Protein AF-A0A1X0NNH4-F1 (afdb_monomer)

Organism: NCBI:txid67003

pLDDT: mean 72.93, std 22.01, range [31.02, 97.69]

Sequence (245 aa):
MFTLTVLLRKSTVRRCNSLQLLLWKQQQVRKCCCSHGVTSMPIEKLTPNTIALYHSYKSNAAAVNNNNNVPVVIDTMTFHQLLNDALSSDAEGVNKAVRELGILLQERREELASLLDTKKRIDTAIEKKYIPLLRYLTLIILIVQFSILFRWVFMVFDWNLVEPMTYFLGYTVVWASIVFHCYYEKEFTWETLFSVCAQRRRERLYRKAGVDAVRVEEKQQQVQMIEKVLSKYTNSSLEPLSEEM

Structure (mmCIF, N/CA/C/O backbone):
data_AF-A0A1X0NNH4-F1
#
_entry.id   AF-A0A1X0NNH4-F1
#
loop_
_atom_site.group_PDB
_atom_site.id
_atom_site.type_symbol
_atom_site.label_atom_id
_atom_site.label_alt_id
_atom_site.label_comp_id
_atom_site.label_asym_id
_atom_site.label_entity_id
_atom_site.label_seq_id
_atom_site.pdbx_PDB_ins_code
_atom_site.Cartn_x
_atom_site.Cartn_y
_atom_site.Cartn_z
_atom_site.occupancy
_atom_site.B_iso_or_equiv
_atom_site.auth_seq_id
_atom_site.auth_comp_id
_atom_site.auth_asym_id
_atom_site.auth_atom_id
_atom_site.pdbx_PDB_model_num
ATOM 1 N N . MET A 1 1 ? -39.834 -14.123 -21.084 1.00 36.22 1 MET A N 1
ATOM 2 C CA . MET A 1 1 ? -39.983 -15.527 -21.518 1.00 36.22 1 MET A CA 1
ATOM 3 C C . MET A 1 1 ? -39.108 -16.390 -20.622 1.00 36.22 1 MET A C 1
ATOM 5 O O . MET A 1 1 ? -37.904 -16.205 -20.677 1.00 36.22 1 MET A O 1
ATOM 9 N N . PHE A 1 2 ? -39.763 -17.231 -19.804 1.00 36.03 2 PHE A N 1
ATOM 10 C CA . PHE A 1 2 ? -39.326 -18.517 -19.219 1.00 36.03 2 PHE A CA 1
ATOM 11 C C . PHE A 1 2 ? -38.001 -18.590 -18.430 1.00 36.03 2 PHE A C 1
ATOM 13 O O . PHE A 1 2 ? -36.957 -18.228 -18.941 1.00 36.03 2 PHE A O 1
ATOM 20 N N . THR A 1 3 ? -37.885 -19.162 -17.228 1.00 34.19 3 THR A N 1
ATOM 21 C CA . THR A 1 3 ? -38.791 -19.614 -16.148 1.00 34.19 3 THR A CA 1
ATOM 22 C C . THR A 1 3 ? -37.877 -20.097 -15.012 1.00 34.19 3 THR A C 1
ATOM 24 O O . THR A 1 3 ? -36.769 -20.567 -15.266 1.00 34.19 3 THR A O 1
ATOM 27 N N . LEU A 1 4 ? -38.372 -20.021 -13.773 1.00 38.66 4 LEU A N 1
ATOM 28 C CA . LEU A 1 4 ? -37.900 -20.763 -12.595 1.00 38.66 4 LEU A CA 1
ATOM 29 C C . LEU A 1 4 ? -37.629 -22.254 -12.879 1.00 38.66 4 LEU A C 1
ATOM 31 O O . LEU A 1 4 ? -38.286 -22.805 -13.755 1.00 38.66 4 LEU A O 1
ATOM 35 N N . THR A 1 5 ? -36.763 -22.899 -12.072 1.00 37.53 5 THR A N 1
ATOM 36 C CA . THR A 1 5 ? -36.962 -24.144 -11.256 1.00 37.53 5 THR A CA 1
ATOM 37 C C . THR A 1 5 ? -35.572 -24.532 -10.677 1.00 37.53 5 THR A C 1
ATOM 39 O O . THR A 1 5 ? -34.654 -24.787 -11.443 1.00 37.53 5 THR A O 1
ATOM 42 N N . VAL A 1 6 ? -35.215 -24.316 -9.400 1.00 41.38 6 VAL A N 1
ATOM 43 C CA . VAL A 1 6 ? -35.520 -25.072 -8.155 1.00 41.38 6 VAL A CA 1
ATOM 44 C C . VAL A 1 6 ? -35.158 -26.571 -8.193 1.00 41.38 6 VAL A C 1
ATOM 46 O O . VAL A 1 6 ? -35.820 -27.339 -8.865 1.00 41.38 6 VAL A O 1
ATOM 49 N N . LEU A 1 7 ? -34.182 -27.005 -7.380 1.00 36.75 7 LEU A N 1
ATOM 50 C CA . LEU A 1 7 ? -34.136 -28.306 -6.666 1.00 36.75 7 LEU A CA 1
ATOM 51 C C . LEU A 1 7 ? -32.848 -28.334 -5.808 1.00 36.75 7 LEU A C 1
ATOM 53 O O . LEU A 1 7 ? -31.744 -28.403 -6.328 1.00 36.75 7 LEU A O 1
ATOM 57 N N . LEU A 1 8 ? -32.918 -28.006 -4.513 1.00 33.44 8 LEU A N 1
ATOM 58 C CA . LEU A 1 8 ? -33.182 -28.912 -3.379 1.00 33.44 8 LEU A CA 1
ATOM 59 C C . LEU A 1 8 ? -32.106 -29.989 -3.152 1.00 33.44 8 LEU A C 1
ATOM 61 O O . LEU A 1 8 ? 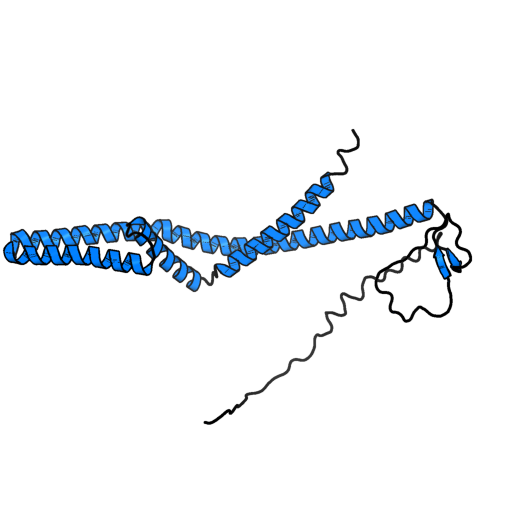-32.092 -31.020 -3.818 1.00 33.44 8 LEU A O 1
ATOM 65 N N . ARG A 1 9 ? -31.355 -29.849 -2.048 1.00 31.03 9 ARG A N 1
ATOM 66 C CA . ARG A 1 9 ? -30.977 -31.006 -1.220 1.00 31.03 9 ARG A CA 1
ATOM 67 C C . ARG A 1 9 ? -30.941 -30.655 0.277 1.00 31.03 9 ARG A C 1
ATOM 69 O O . ARG A 1 9 ? -30.039 -29.980 0.753 1.00 31.03 9 ARG A O 1
ATOM 76 N N . LYS A 1 10 ? -32.009 -31.117 0.946 1.00 33.38 10 LYS A N 1
ATOM 77 C CA . LYS A 1 10 ? -32.224 -31.525 2.358 1.00 33.38 10 LYS A CA 1
ATOM 78 C C . LYS A 1 10 ? -31.013 -31.403 3.302 1.00 33.38 10 LYS A C 1
ATOM 80 O O . LYS A 1 10 ? -29.962 -31.950 3.005 1.00 33.38 10 LYS A O 1
ATOM 85 N N . SER A 1 11 ? -31.072 -30.671 4.419 1.00 31.97 11 SER A N 1
ATOM 86 C CA . SER A 1 11 ? -31.881 -30.831 5.652 1.00 31.97 11 SER A CA 1
ATOM 87 C C . SER A 1 11 ? -31.461 -31.988 6.577 1.00 31.97 11 SER A C 1
ATOM 89 O O . SER A 1 11 ? -31.850 -33.131 6.360 1.00 31.97 11 SER A O 1
ATOM 91 N N . THR A 1 12 ? -30.805 -31.626 7.682 1.00 32.12 12 THR A N 1
ATOM 92 C CA . THR A 1 12 ? -30.858 -32.273 9.011 1.00 32.12 12 THR A CA 1
ATOM 93 C C . THR A 1 12 ? -30.525 -31.166 10.014 1.00 32.12 12 THR A C 1
ATOM 95 O O . THR A 1 12 ? -29.390 -30.715 10.087 1.00 32.12 12 THR A O 1
ATOM 98 N N . VAL A 1 13 ? -31.523 -30.475 10.567 1.00 37.03 13 VAL A N 1
ATOM 99 C CA . VAL A 1 13 ? -32.155 -30.798 11.859 1.00 37.03 13 VAL A CA 1
ATOM 100 C C . VAL A 1 13 ? -31.113 -31.063 12.948 1.00 37.03 13 VAL A C 1
ATOM 102 O O . VAL A 1 13 ? -30.681 -32.192 13.158 1.00 37.03 13 VAL A O 1
ATOM 105 N N . ARG A 1 14 ? -30.799 -30.017 13.716 1.00 33.94 14 ARG A N 1
ATOM 106 C CA . ARG A 1 14 ? -30.556 -30.161 15.150 1.00 33.94 14 ARG A CA 1
ATOM 107 C C . ARG A 1 14 ? -31.406 -29.131 15.887 1.00 33.94 14 ARG A C 1
ATOM 109 O O . ARG A 1 14 ? -31.187 -27.928 15.809 1.00 33.94 14 ARG A O 1
ATOM 116 N N . ARG A 1 15 ? -32.459 -29.672 16.500 1.00 32.97 15 ARG A N 1
ATOM 117 C CA . ARG A 1 15 ? -33.363 -29.039 17.457 1.00 32.97 15 ARG A CA 1
ATOM 118 C C . ARG A 1 15 ? -32.597 -28.522 18.669 1.00 32.97 15 ARG A C 1
ATOM 120 O O . ARG A 1 15 ? -31.634 -29.147 19.094 1.00 32.97 15 ARG A O 1
ATOM 127 N N . CYS A 1 16 ? -33.196 -27.493 19.261 1.00 34.28 16 CYS A N 1
ATOM 128 C CA . CYS A 1 16 ? -33.148 -27.141 20.674 1.00 34.28 16 CYS A CA 1
ATOM 129 C C . CYS A 1 16 ? -31.771 -26.871 21.277 1.00 34.28 16 CYS A C 1
ATOM 131 O O . CYS A 1 16 ? -31.069 -27.780 21.689 1.00 34.28 16 CYS A O 1
ATOM 133 N N . ASN A 1 17 ? -31.511 -25.589 21.518 1.00 35.19 17 ASN A N 1
ATOM 134 C CA . ASN A 1 17 ? -31.325 -25.136 22.895 1.00 35.19 17 ASN A CA 1
ATOM 135 C C . ASN A 1 17 ? -31.856 -23.708 23.054 1.00 35.19 17 ASN A C 1
ATOM 137 O O . ASN A 1 17 ? -31.152 -22.770 23.405 1.00 35.19 17 ASN A O 1
ATOM 141 N N . SER A 1 18 ? -33.172 -23.575 22.864 1.00 37.44 18 SER A N 1
ATOM 142 C CA . SER A 1 18 ? -33.968 -22.441 23.356 1.00 37.44 18 SER A CA 1
ATOM 143 C C . SER A 1 18 ? -34.228 -22.561 24.873 1.00 37.44 18 SER A C 1
ATOM 145 O O . SER A 1 18 ? -35.314 -22.248 25.352 1.00 37.44 18 SER A O 1
ATOM 147 N N . LEU A 1 19 ? -33.236 -23.066 25.618 1.00 37.09 19 LEU A N 1
ATOM 148 C CA . LEU A 1 19 ? -33.272 -23.316 27.064 1.00 37.09 19 LEU A CA 1
ATOM 149 C C . LEU A 1 19 ? -32.157 -22.587 27.831 1.00 37.09 19 LEU A C 1
ATOM 151 O O . LEU A 1 19 ? -32.177 -22.590 29.055 1.00 37.09 19 LEU A O 1
ATOM 155 N N . GLN A 1 20 ? -31.233 -21.889 27.157 1.00 39.59 20 GLN A N 1
ATOM 156 C CA . GLN A 1 20 ? -30.224 -21.067 27.847 1.00 39.59 20 GLN A CA 1
ATOM 157 C C . GLN A 1 20 ? -30.598 -19.587 28.008 1.00 39.59 20 GLN A C 1
ATOM 159 O O . GLN A 1 20 ? -30.041 -18.916 28.869 1.00 39.59 20 GLN A O 1
ATOM 164 N N . LEU A 1 21 ? -31.607 -19.087 27.290 1.00 36.28 21 LEU A N 1
ATOM 165 C CA . LEU A 1 21 ? -32.121 -17.719 27.477 1.00 36.28 21 LEU A CA 1
ATOM 166 C C . LEU A 1 21 ? -33.190 -17.600 28.579 1.00 36.28 21 LEU A C 1
ATOM 168 O O . LEU A 1 21 ? -33.601 -16.494 28.921 1.00 36.28 21 LEU A O 1
ATOM 172 N N . LEU A 1 22 ? -33.607 -18.722 29.175 1.00 35.44 22 LEU A N 1
ATOM 173 C CA . LEU A 1 22 ? -34.536 -18.749 30.312 1.00 35.44 22 LEU A CA 1
ATOM 174 C C . LEU A 1 22 ? -33.840 -18.917 31.672 1.00 35.44 22 LEU A C 1
ATOM 176 O O . LEU A 1 22 ? -34.469 -18.667 32.695 1.00 35.44 22 LEU A O 1
ATOM 180 N N . LEU A 1 23 ? -32.543 -19.249 31.701 1.00 31.88 23 LEU A N 1
ATOM 181 C CA . LEU A 1 23 ? -31.786 -19.387 32.953 1.00 31.88 23 LEU A CA 1
ATOM 182 C C . LEU A 1 23 ? -31.171 -18.076 33.458 1.00 31.88 23 LEU A C 1
ATOM 184 O O . LEU A 1 23 ? -30.937 -17.947 34.653 1.00 31.88 23 LEU A O 1
ATOM 188 N N . TRP A 1 24 ? -30.999 -17.064 32.604 1.00 31.02 24 TRP A N 1
ATOM 189 C CA . TRP A 1 24 ? -30.564 -15.735 33.061 1.00 31.02 24 TRP A CA 1
ATOM 190 C C . TRP A 1 24 ? -31.704 -14.842 33.563 1.00 31.02 24 TRP A C 1
ATOM 192 O O . TRP A 1 24 ? -31.457 -13.805 34.168 1.00 31.02 24 TRP A O 1
ATOM 202 N N . LYS A 1 25 ? -32.965 -15.252 33.366 1.00 32.66 25 LYS A N 1
ATOM 203 C CA . LYS A 1 25 ? -34.144 -14.481 33.794 1.00 32.66 25 LYS A CA 1
ATOM 204 C C . LYS A 1 25 ? -34.791 -14.991 35.088 1.00 32.66 25 LYS A C 1
ATOM 206 O O . LYS A 1 25 ? -35.887 -14.561 35.431 1.00 32.66 25 LYS A O 1
ATOM 211 N N . GLN A 1 26 ? -34.122 -15.905 35.794 1.00 33.47 26 GLN A N 1
ATOM 212 C CA . GLN A 1 26 ? -34.627 -16.588 36.995 1.00 33.47 26 GLN A CA 1
ATOM 213 C C . GLN A 1 26 ? -33.813 -16.289 38.267 1.00 33.47 26 GLN A C 1
ATOM 215 O O . GLN A 1 26 ? -34.082 -16.873 39.309 1.00 33.47 26 GLN A O 1
ATOM 220 N N . GLN A 1 27 ? -32.862 -15.347 38.228 1.00 32.81 27 GLN A N 1
ATOM 221 C CA . GLN A 1 27 ? -31.981 -15.065 39.371 1.00 32.81 27 GLN A CA 1
ATOM 222 C C . GLN A 1 27 ? -31.986 -13.596 39.831 1.00 32.81 27 GLN A C 1
ATOM 224 O O . GLN A 1 27 ? -30.971 -13.097 40.301 1.00 32.81 27 GLN A O 1
ATOM 229 N N . GLN A 1 28 ? -33.116 -12.892 39.727 1.00 33.12 28 GLN A N 1
ATOM 230 C CA . GLN A 1 28 ? -33.313 -11.604 40.414 1.00 33.12 28 GLN A CA 1
ATOM 231 C C . GLN A 1 28 ? -34.754 -11.427 40.909 1.00 33.12 28 GLN A C 1
ATOM 233 O O . GLN A 1 28 ? -35.416 -10.424 40.680 1.00 33.12 28 GLN A O 1
ATOM 238 N N . VAL A 1 29 ? -35.246 -12.424 41.640 1.00 34.31 29 VAL A N 1
ATOM 239 C CA . VAL A 1 29 ? -36.336 -12.205 42.598 1.00 34.31 29 VAL A CA 1
ATOM 240 C C . VAL A 1 29 ? -35.844 -12.688 43.956 1.00 34.31 29 VAL A C 1
ATOM 242 O O . VAL A 1 29 ? -36.342 -13.656 44.524 1.00 34.31 29 VAL A O 1
ATOM 245 N N . ARG A 1 30 ? -34.813 -12.021 44.488 1.00 32.09 30 ARG A N 1
ATOM 246 C CA . ARG A 1 30 ? -34.662 -11.990 45.942 1.00 32.09 30 ARG A CA 1
ATOM 247 C C . ARG A 1 30 ? -35.763 -11.067 46.445 1.00 32.09 30 ARG A C 1
ATOM 249 O O . ARG A 1 30 ? -35.672 -9.853 46.325 1.00 32.09 30 ARG A O 1
ATOM 256 N N . LYS A 1 31 ? -36.837 -11.670 46.954 1.00 35.38 31 LYS A N 1
ATOM 257 C CA . LYS A 1 31 ? -37.766 -10.991 47.854 1.00 35.38 31 LYS A CA 1
ATOM 258 C C . LYS A 1 31 ? -36.954 -10.545 49.072 1.00 35.38 31 LYS A C 1
ATOM 260 O O . LYS A 1 31 ? -36.698 -11.360 49.955 1.00 35.38 31 LYS A O 1
ATOM 265 N N . CYS A 1 32 ? -36.557 -9.277 49.125 1.00 33.66 32 CYS A N 1
ATOM 266 C CA . CYS A 1 32 ? -36.264 -8.632 50.399 1.00 33.66 32 CYS A CA 1
ATOM 267 C C . CYS A 1 32 ? -37.599 -8.467 51.132 1.00 33.66 32 CYS A C 1
ATOM 269 O O . CYS A 1 32 ? -38.280 -7.454 51.020 1.00 33.66 32 CYS A O 1
ATOM 271 N N . CYS A 1 33 ? -38.014 -9.510 51.851 1.00 33.28 33 CYS A N 1
ATOM 272 C CA . CYS A 1 33 ? -39.006 -9.373 52.907 1.00 33.28 33 CYS A CA 1
ATOM 273 C C . CYS A 1 33 ? -38.321 -8.731 54.118 1.00 33.28 33 CYS A C 1
ATOM 275 O O . CYS A 1 33 ? -38.024 -9.410 55.094 1.00 33.28 33 CYS A O 1
ATOM 277 N N . CYS A 1 34 ? -38.092 -7.422 54.056 1.00 34.25 34 CYS A N 1
ATOM 278 C CA . CYS A 1 34 ? -37.859 -6.607 55.243 1.00 34.25 34 CYS A CA 1
ATOM 279 C C . CYS A 1 34 ? -39.117 -5.762 55.461 1.00 34.25 34 CYS A C 1
ATOM 281 O O . CYS A 1 34 ? -39.244 -4.634 55.002 1.00 34.25 34 CYS A O 1
ATOM 283 N N . SER A 1 35 ? -40.103 -6.381 56.112 1.00 45.00 35 SER A N 1
ATOM 284 C CA . SER A 1 35 ? -41.384 -5.779 56.496 1.00 45.00 35 SER A CA 1
ATOM 285 C C . SER A 1 35 ? -41.211 -4.916 57.750 1.00 45.00 35 SER A C 1
ATOM 287 O O . SER A 1 35 ? -41.701 -5.284 58.814 1.00 45.00 35 SER A O 1
ATOM 289 N N . HIS A 1 36 ? -40.476 -3.810 57.672 1.00 44.69 36 HIS A N 1
ATOM 290 C CA . HIS A 1 36 ? -40.439 -2.815 58.750 1.00 44.69 36 HIS A CA 1
ATOM 291 C C . HIS A 1 36 ? -40.661 -1.423 58.136 1.00 44.69 36 HIS A C 1
ATOM 293 O O . HIS A 1 36 ? -39.773 -0.882 57.489 1.00 44.69 36 HIS A O 1
ATOM 299 N N . GLY A 1 37 ? -41.876 -0.874 58.288 1.00 51.53 37 GLY A N 1
ATOM 300 C CA . GLY A 1 37 ? -42.195 0.535 57.985 1.00 51.53 37 GLY A CA 1
ATOM 301 C C . GLY A 1 37 ? -43.064 0.833 56.755 1.00 51.53 37 GLY A C 1
ATOM 302 O O . GLY A 1 37 ? -43.599 1.935 56.649 1.00 51.53 37 GLY A O 1
ATOM 303 N N . VAL A 1 38 ? -43.255 -0.124 55.841 1.00 55.88 38 VAL A N 1
ATOM 304 C CA . VAL A 1 38 ? -44.109 0.058 54.651 1.00 55.88 38 VAL A CA 1
ATOM 305 C C . VAL A 1 38 ? -45.537 -0.361 54.985 1.00 55.88 38 VAL A C 1
ATOM 307 O O . VAL A 1 38 ? -45.795 -1.536 55.245 1.00 55.88 38 VAL A O 1
ATOM 310 N N . THR A 1 39 ? -46.473 0.590 54.969 1.00 57.34 39 THR A N 1
ATOM 311 C CA . THR A 1 39 ? -47.875 0.334 55.334 1.00 57.34 39 THR A CA 1
ATOM 312 C C . THR A 1 39 ? -48.762 0.554 54.114 1.00 57.34 39 THR A C 1
ATOM 314 O O . THR A 1 39 ? -48.664 1.578 53.443 1.00 57.34 39 THR A O 1
ATOM 317 N N . SER A 1 40 ? -49.622 -0.411 53.786 1.00 55.78 40 SER A N 1
ATOM 318 C CA . SER A 1 40 ? -50.574 -0.263 52.684 1.00 55.78 40 SER A CA 1
ATOM 319 C C . SER A 1 40 ? -51.762 0.581 53.151 1.00 55.78 40 SER A C 1
ATOM 321 O O . SER A 1 40 ? -52.510 0.132 54.024 1.00 55.78 40 SER A O 1
ATOM 323 N N . MET A 1 41 ? -51.943 1.780 52.594 1.00 55.28 41 MET A N 1
ATOM 324 C CA . MET A 1 41 ? -53.068 2.661 52.930 1.00 55.28 41 MET A CA 1
ATOM 325 C C . MET A 1 41 ? -54.017 2.847 51.741 1.00 55.28 41 MET A C 1
ATOM 327 O O . MET A 1 41 ? -53.545 2.946 50.606 1.00 55.28 41 MET A O 1
ATOM 331 N N . PRO A 1 42 ? -55.344 2.898 51.978 1.00 58.72 42 PRO A N 1
ATOM 332 C CA . PRO A 1 42 ? -56.316 3.187 50.931 1.00 58.72 42 PRO A CA 1
ATOM 333 C C . PRO A 1 42 ? -56.121 4.609 50.389 1.00 58.72 42 PRO A C 1
ATOM 335 O O . PRO A 1 42 ? -55.887 5.537 51.165 1.00 58.72 42 PRO A O 1
ATOM 338 N N . ILE A 1 43 ? -56.257 4.781 49.067 1.00 58.28 43 ILE A N 1
ATOM 339 C CA . ILE A 1 43 ? -56.028 6.050 48.336 1.00 58.28 43 ILE A CA 1
ATOM 340 C C . ILE A 1 43 ? -56.793 7.247 48.942 1.00 58.28 43 ILE A C 1
ATOM 342 O O . ILE A 1 43 ? -56.339 8.385 48.880 1.00 58.28 43 ILE A O 1
ATOM 346 N N . GLU A 1 44 ? -57.928 6.991 49.589 1.00 58.88 44 GLU A N 1
ATOM 347 C CA . GLU A 1 44 ? -58.800 8.003 50.198 1.00 58.88 44 GLU A CA 1
ATOM 348 C C . GLU A 1 44 ? -58.244 8.623 51.498 1.00 58.88 44 GLU A C 1
ATOM 350 O O . GLU A 1 44 ? -58.755 9.644 51.951 1.00 58.88 44 GLU A O 1
ATOM 355 N N . LYS A 1 45 ? -57.205 8.034 52.113 1.00 58.94 45 LYS A N 1
ATOM 356 C CA . LYS A 1 45 ? -56.619 8.481 53.397 1.00 58.94 45 LYS A CA 1
ATOM 357 C C . LYS A 1 45 ? -55.180 9.000 53.286 1.00 58.94 45 LYS A C 1
ATOM 359 O O . LYS A 1 45 ? -54.455 9.002 54.280 1.00 58.94 45 LYS A O 1
ATOM 364 N N . LEU A 1 46 ? -54.750 9.442 52.104 1.00 58.91 46 LEU A N 1
ATOM 365 C CA . LEU A 1 46 ? -53.419 10.031 51.941 1.00 58.91 46 LEU A CA 1
ATOM 366 C C . LEU A 1 46 ? -53.315 11.354 52.710 1.00 58.91 46 LEU A C 1
ATOM 368 O O . LEU A 1 46 ? -54.043 12.309 52.444 1.00 58.91 46 LEU A O 1
ATOM 372 N N . THR A 1 47 ? -52.384 11.414 53.657 1.00 62.69 47 THR A N 1
ATOM 373 C CA . THR A 1 47 ? -52.009 12.656 54.336 1.00 62.69 47 THR A CA 1
ATOM 374 C C . THR A 1 47 ? -50.878 13.341 53.559 1.00 62.69 47 THR A C 1
ATOM 376 O O . THR A 1 47 ? -50.057 12.656 52.944 1.00 62.69 47 THR A O 1
ATOM 379 N N . PRO A 1 48 ? -50.774 14.683 53.582 1.00 59.41 48 PRO A N 1
ATOM 380 C CA . PRO A 1 48 ? -49.765 15.416 52.805 1.00 59.41 48 PRO A CA 1
ATOM 381 C C . PRO A 1 48 ? -48.311 15.087 53.188 1.00 59.41 48 PRO A C 1
ATOM 383 O O . PRO A 1 48 ? -47.400 15.388 52.425 1.00 59.41 48 PRO A O 1
ATOM 386 N N . ASN A 1 49 ? -48.087 14.431 54.330 1.00 58.88 49 ASN A N 1
ATOM 387 C CA . ASN A 1 49 ? -46.758 14.075 54.835 1.00 58.88 49 ASN A CA 1
ATOM 388 C C . ASN A 1 49 ? -46.321 12.654 54.437 1.00 58.88 49 ASN A C 1
ATOM 390 O O . ASN A 1 49 ? -45.377 12.121 55.013 1.00 58.88 49 ASN A O 1
ATOM 394 N N . THR A 1 50 ? -47.022 12.016 53.498 1.00 60.41 50 THR A N 1
ATOM 395 C CA . THR A 1 50 ? -46.756 10.633 53.093 1.00 60.41 50 THR A CA 1
ATOM 396 C C . THR A 1 50 ? -46.335 10.532 51.630 1.00 60.41 50 THR A C 1
ATOM 398 O O . THR A 1 50 ? -46.926 11.167 50.759 1.00 60.41 50 THR A O 1
ATOM 401 N N . ILE A 1 51 ? -45.307 9.722 51.349 1.00 64.62 51 ILE A N 1
ATOM 402 C CA . ILE A 1 51 ? -44.786 9.510 49.991 1.00 64.62 51 ILE A CA 1
ATOM 403 C C . ILE A 1 51 ? -45.235 8.130 49.504 1.00 64.62 51 ILE A C 1
ATOM 405 O O . ILE A 1 51 ? -44.908 7.100 50.100 1.00 64.62 51 ILE A O 1
ATOM 409 N N . ALA A 1 52 ? -45.997 8.111 48.412 1.00 64.50 52 ALA A N 1
ATOM 410 C CA . ALA A 1 52 ? -46.412 6.883 47.747 1.00 64.50 52 ALA A CA 1
ATOM 411 C C . ALA A 1 52 ? -45.253 6.302 46.925 1.00 64.50 52 ALA A C 1
ATOM 413 O O . ALA A 1 52 ? -44.687 6.981 46.066 1.00 64.50 52 ALA A O 1
ATOM 414 N N . LEU A 1 53 ? -44.918 5.031 47.159 1.00 62.03 53 LEU A N 1
ATOM 415 C CA . LEU A 1 53 ? -43.893 4.340 46.381 1.00 62.03 53 LEU A CA 1
ATOM 416 C C . LEU A 1 53 ? -44.505 3.772 45.097 1.00 62.03 53 LEU A C 1
ATOM 418 O O . LEU A 1 53 ? -45.099 2.694 45.093 1.00 62.03 53 LEU A O 1
ATOM 422 N N . TYR A 1 54 ? -44.327 4.479 43.982 1.00 55.59 54 TYR A N 1
ATOM 423 C CA . TYR A 1 54 ? -44.643 3.952 42.656 1.00 55.59 54 TYR A CA 1
ATOM 424 C C . TYR A 1 54 ? -43.405 3.286 42.057 1.00 55.59 54 TYR A C 1
ATOM 426 O O . TYR A 1 54 ? -42.560 3.940 41.449 1.00 55.59 54 TYR A O 1
ATOM 434 N N . HIS A 1 55 ? -43.297 1.962 42.185 1.00 47.94 55 HIS A N 1
ATOM 435 C CA . HIS A 1 55 ? -42.305 1.218 41.412 1.00 47.94 55 HIS A CA 1
ATOM 436 C C . HIS A 1 55 ? -42.786 1.100 39.958 1.00 47.94 55 HIS A C 1
ATOM 438 O O . HIS A 1 55 ? -43.491 0.164 39.579 1.00 47.94 55 HIS A O 1
ATOM 444 N N . SER A 1 56 ? -42.370 2.039 39.108 1.00 43.38 56 SER A N 1
ATOM 445 C CA . SER A 1 56 ? -42.552 1.937 37.657 1.00 43.38 56 SER A CA 1
ATOM 446 C C . SER A 1 56 ? -41.484 1.020 37.055 1.00 43.38 56 SER A C 1
ATOM 448 O O . SER A 1 56 ? -40.512 1.472 36.457 1.00 43.38 56 SER A O 1
ATOM 450 N N . TYR A 1 57 ? -41.660 -0.292 37.198 1.00 36.31 57 TYR A N 1
ATOM 451 C CA . TYR A 1 57 ? -41.086 -1.229 36.234 1.00 36.31 57 TYR A CA 1
ATOM 452 C C . TYR A 1 57 ? -42.036 -2.403 36.025 1.00 36.31 57 TYR A C 1
ATOM 454 O O . TYR A 1 57 ? -42.035 -3.377 36.769 1.00 36.31 57 TYR A O 1
ATOM 462 N N . LYS A 1 58 ? -42.869 -2.268 34.988 1.00 38.78 58 LYS A N 1
ATOM 463 C CA . LYS A 1 58 ? -43.559 -3.356 34.286 1.00 38.78 58 LYS A CA 1
ATOM 464 C C . LYS A 1 58 ? -44.131 -4.446 35.212 1.00 38.78 58 LYS A C 1
ATOM 466 O O . LYS A 1 58 ? -43.822 -5.625 35.047 1.00 38.78 58 LYS A O 1
ATOM 471 N N . SER A 1 59 ? -44.984 -4.075 36.169 1.00 37.16 59 SER A N 1
ATOM 472 C CA . SER A 1 59 ? -45.843 -5.067 36.811 1.00 37.16 59 SER A CA 1
ATOM 473 C C . SER A 1 59 ? -46.887 -5.500 35.783 1.00 37.16 59 SER A C 1
ATOM 475 O O . SER A 1 59 ? -47.572 -4.688 35.161 1.00 37.16 59 SER A O 1
ATOM 477 N N . ASN A 1 60 ? -46.940 -6.801 35.514 1.00 35.81 60 ASN A N 1
ATOM 478 C CA . ASN A 1 60 ? -47.950 -7.374 34.640 1.00 35.81 60 ASN A CA 1
ATOM 479 C C . ASN A 1 60 ? -49.327 -6.932 35.156 1.00 35.81 60 ASN A C 1
ATOM 481 O O . ASN A 1 60 ? -49.620 -7.104 36.340 1.00 35.81 60 ASN A O 1
ATOM 485 N N . ALA A 1 61 ? -50.154 -6.386 34.264 1.00 39.38 61 ALA A N 1
ATOM 486 C CA . ALA A 1 61 ? -51.472 -5.795 34.513 1.00 39.38 61 ALA A CA 1
ATOM 487 C C . ALA A 1 61 ? -52.533 -6.752 35.121 1.00 39.38 61 ALA A C 1
ATOM 489 O O . ALA A 1 61 ? -53.722 -6.472 35.068 1.00 39.38 61 ALA A O 1
ATOM 490 N N . ALA A 1 62 ? -52.120 -7.884 35.696 1.00 40.59 62 ALA A N 1
ATOM 491 C CA . ALA A 1 62 ? -52.965 -8.908 36.301 1.00 40.59 62 ALA A CA 1
ATOM 492 C C . ALA A 1 62 ? -53.024 -8.846 37.845 1.00 40.59 62 ALA A C 1
ATOM 494 O O . ALA A 1 62 ? -53.809 -9.575 38.440 1.00 40.59 62 ALA A O 1
ATOM 495 N N . ALA A 1 63 ? -52.222 -7.997 38.504 1.00 43.16 63 ALA A N 1
ATOM 496 C CA . ALA A 1 63 ? -52.262 -7.806 39.965 1.00 43.16 63 ALA A CA 1
ATOM 497 C C . ALA A 1 63 ? -53.087 -6.580 40.410 1.00 43.16 63 ALA A C 1
ATOM 499 O O . ALA A 1 63 ? -53.156 -6.276 41.598 1.00 43.16 63 ALA A O 1
ATOM 500 N N . VAL A 1 64 ? -53.737 -5.890 39.467 1.00 45.16 64 VAL A N 1
ATOM 501 C CA . VAL A 1 64 ? -54.746 -4.861 39.751 1.00 45.16 64 VAL A CA 1
ATOM 502 C C . VAL A 1 64 ? -56.077 -5.576 39.966 1.00 45.16 64 VAL A C 1
ATOM 504 O O . VAL A 1 64 ? -56.930 -5.601 39.089 1.00 45.16 64 VAL A O 1
ATOM 507 N N . ASN A 1 65 ? -56.226 -6.241 41.111 1.00 42.16 65 ASN A N 1
ATOM 508 C CA . ASN A 1 65 ? -57.528 -6.724 41.549 1.00 42.16 65 ASN A CA 1
ATOM 509 C C . ASN A 1 65 ? -57.801 -6.257 42.987 1.00 42.16 65 ASN A C 1
ATOM 511 O O . ASN A 1 65 ? -57.207 -6.729 43.953 1.00 42.16 65 ASN A O 1
ATOM 515 N N . ASN A 1 66 ? -58.738 -5.309 43.050 1.00 46.41 66 ASN A N 1
ATOM 516 C CA . ASN A 1 66 ? -59.703 -4.988 44.105 1.00 46.41 66 ASN A CA 1
ATOM 517 C C . ASN A 1 66 ? -59.296 -4.331 45.426 1.00 46.41 66 ASN A C 1
ATOM 519 O O . ASN A 1 66 ? -60.203 -3.918 46.143 1.00 46.41 66 ASN A O 1
ATOM 523 N N . ASN A 1 67 ? -58.018 -4.099 45.726 1.00 48.69 67 ASN A N 1
ATOM 524 C CA . ASN A 1 67 ? -57.657 -3.309 46.909 1.00 48.69 67 ASN A CA 1
ATOM 525 C C . ASN A 1 67 ? -56.919 -2.032 46.489 1.00 48.69 67 ASN A C 1
ATOM 527 O O . ASN A 1 67 ? -55.764 -2.094 46.076 1.00 48.69 67 ASN A O 1
ATOM 531 N N . ASN A 1 68 ? -57.584 -0.879 46.625 1.00 57.03 68 ASN A N 1
ATOM 532 C CA . ASN A 1 68 ? -57.071 0.481 46.373 1.00 57.03 68 ASN A CA 1
ATOM 533 C C . ASN A 1 68 ? -55.979 0.909 47.377 1.00 57.03 68 ASN A C 1
ATOM 535 O O . ASN A 1 68 ? -55.936 2.064 47.795 1.00 57.03 68 ASN A O 1
ATOM 539 N N . ASN A 1 69 ? -55.127 -0.016 47.816 1.00 56.44 69 ASN A N 1
ATOM 540 C CA . ASN A 1 69 ? -54.143 0.225 48.856 1.00 56.44 69 ASN A CA 1
ATOM 541 C C . ASN A 1 69 ? -52.765 0.393 48.220 1.00 56.44 69 ASN A C 1
ATOM 543 O O . ASN A 1 69 ? -52.219 -0.548 47.644 1.00 56.44 69 ASN A O 1
ATOM 547 N N . VAL A 1 70 ? -52.198 1.590 48.343 1.00 61.59 70 VAL A N 1
ATOM 548 C CA . VAL A 1 70 ? -50.855 1.908 47.848 1.00 61.59 70 VAL A CA 1
ATOM 549 C C . VAL A 1 70 ? -49.865 1.728 49.005 1.00 61.59 70 VAL A C 1
ATOM 551 O O . VAL A 1 70 ? -50.174 2.133 50.130 1.00 61.59 70 VAL A O 1
ATOM 554 N N . PRO A 1 71 ? -48.699 1.091 48.790 1.00 64.69 71 PRO A N 1
ATOM 555 C CA . PRO A 1 71 ? -47.652 1.036 49.800 1.00 64.69 71 PRO A CA 1
ATOM 556 C C . PRO A 1 71 ? -47.074 2.438 50.018 1.00 64.69 71 PRO A C 1
ATOM 558 O O . PRO A 1 71 ? -46.560 3.077 49.096 1.00 64.69 71 PRO A O 1
ATOM 561 N N . VAL A 1 72 ? -47.180 2.912 51.254 1.00 61.72 72 VAL A N 1
ATOM 562 C CA . VAL A 1 72 ? -46.755 4.242 51.681 1.00 61.72 72 VAL A CA 1
ATOM 563 C C . VAL A 1 72 ? -45.699 4.093 52.772 1.00 61.72 72 VAL A C 1
ATOM 565 O O . VAL A 1 72 ? -45.830 3.251 53.668 1.00 61.72 72 VAL A O 1
ATOM 568 N N . VAL A 1 73 ? -44.647 4.908 52.693 1.00 67.94 73 VAL A N 1
ATOM 569 C CA . VAL A 1 73 ? -43.622 5.008 53.741 1.00 67.94 73 VAL A CA 1
ATOM 570 C C . VAL A 1 73 ? -43.986 6.170 54.656 1.00 67.94 73 VAL A C 1
ATOM 572 O O . VAL A 1 73 ? -44.229 7.279 54.182 1.00 67.94 73 VAL A O 1
ATOM 575 N N . ILE A 1 74 ? -44.073 5.894 55.958 1.00 68.81 74 ILE A N 1
ATOM 576 C CA . ILE A 1 74 ? -44.538 6.854 56.974 1.00 68.81 74 ILE A CA 1
ATOM 577 C C . ILE A 1 74 ? -43.366 7.388 57.814 1.00 68.81 74 ILE A C 1
ATOM 579 O O . ILE A 1 74 ? -43.426 8.513 58.300 1.00 68.81 74 ILE A O 1
ATOM 583 N N . ASP A 1 75 ? -42.295 6.605 57.972 1.00 72.38 75 ASP A N 1
ATOM 584 C CA . ASP A 1 75 ? -41.169 6.934 58.849 1.00 72.38 75 ASP A CA 1
ATOM 585 C C . ASP A 1 75 ? -39.922 7.360 58.058 1.00 72.38 75 ASP A C 1
ATOM 587 O O . ASP A 1 75 ? -39.513 6.694 57.099 1.00 72.38 75 ASP A O 1
ATOM 591 N N . THR A 1 76 ? -39.293 8.457 58.484 1.00 75.94 76 THR A N 1
ATOM 592 C CA . THR A 1 76 ? -38.106 9.033 57.837 1.00 75.94 76 THR A CA 1
ATOM 593 C C . THR A 1 76 ? -36.925 8.068 57.887 1.00 75.94 76 THR A C 1
ATOM 595 O O . THR A 1 76 ? -36.230 7.911 56.885 1.00 75.94 76 THR A O 1
ATOM 598 N N . MET A 1 77 ? -36.735 7.341 58.993 1.00 74.25 77 MET A N 1
ATOM 599 C CA . MET A 1 77 ? -35.635 6.378 59.137 1.00 74.25 77 MET A CA 1
ATOM 600 C C . MET A 1 77 ? -35.783 5.198 58.173 1.00 74.25 77 MET A C 1
ATOM 602 O O . MET A 1 77 ? -34.816 4.795 57.526 1.00 74.25 77 MET A O 1
ATOM 606 N N . THR A 1 78 ? -37.008 4.696 58.006 1.00 73.31 78 THR A N 1
ATOM 607 C CA . THR A 1 78 ? -37.303 3.613 57.053 1.00 73.31 78 THR A CA 1
ATOM 608 C C . THR A 1 78 ? -37.160 4.063 55.599 1.00 73.31 78 THR A C 1
ATOM 610 O O . THR A 1 78 ? -36.681 3.295 54.766 1.00 73.31 78 THR A O 1
ATOM 613 N N . PHE A 1 79 ? -37.490 5.325 55.293 1.00 78.75 79 PHE A N 1
ATOM 614 C CA . PHE A 1 79 ? -37.243 5.911 53.977 1.00 78.75 79 PHE A CA 1
ATOM 615 C C . PHE A 1 79 ? -35.745 6.018 53.683 1.00 78.75 79 PHE A C 1
ATOM 617 O O . PHE A 1 79 ? -35.310 5.578 52.624 1.00 78.75 79 PHE A O 1
ATOM 624 N N . HIS A 1 80 ? -34.945 6.532 54.622 1.00 77.75 80 HIS A N 1
ATOM 625 C CA . HIS A 1 80 ? -33.491 6.618 54.461 1.00 77.75 80 HIS A CA 1
ATOM 626 C C . HIS A 1 80 ? -32.845 5.241 54.290 1.00 77.75 80 HIS A C 1
ATOM 628 O O . HIS A 1 80 ? -31.959 5.086 53.453 1.00 77.75 80 HIS A O 1
ATOM 634 N N . GLN A 1 81 ? -33.309 4.231 55.028 1.00 80.25 81 GLN A N 1
ATOM 635 C CA . GLN A 1 81 ? -32.835 2.856 54.873 1.00 80.25 81 GLN A CA 1
ATOM 636 C C . GLN A 1 81 ? -33.192 2.275 53.503 1.00 80.25 81 GLN A C 1
ATOM 638 O O . GLN A 1 81 ? -32.314 1.732 52.842 1.00 80.25 81 GLN A O 1
ATOM 643 N N . LEU A 1 82 ? -34.435 2.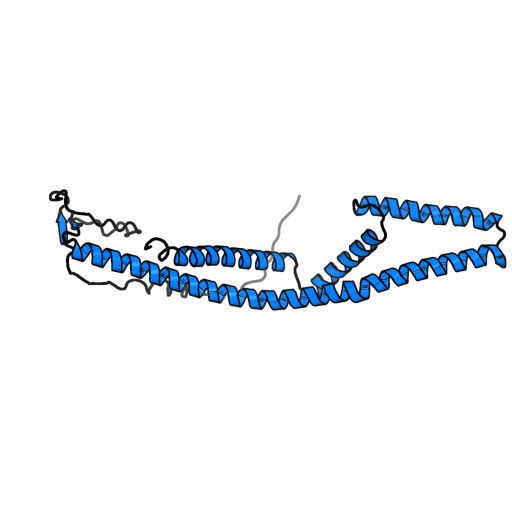435 53.040 1.00 75.62 82 LEU A N 1
ATOM 644 C CA . LEU A 1 82 ? -34.853 1.985 51.706 1.00 75.62 82 LEU A CA 1
ATOM 645 C C . LEU A 1 82 ? -34.119 2.721 50.586 1.00 75.62 82 LEU A C 1
ATOM 647 O O . LEU A 1 82 ? -33.743 2.103 49.594 1.00 75.62 82 LEU A O 1
ATOM 651 N N . LEU A 1 83 ? -33.909 4.028 50.742 1.00 79.12 83 LEU A N 1
ATOM 652 C CA . LEU A 1 83 ? -33.159 4.836 49.790 1.00 79.12 83 LEU A CA 1
ATOM 653 C C . LEU A 1 83 ? -31.710 4.352 49.717 1.00 79.12 83 LEU A C 1
ATOM 655 O O . LEU A 1 83 ? -31.193 4.154 48.625 1.00 79.12 83 LEU A O 1
ATOM 659 N N . ASN A 1 84 ? -31.072 4.113 50.864 1.00 80.69 84 ASN A N 1
ATOM 660 C CA . ASN A 1 84 ? -29.695 3.640 50.912 1.00 80.69 84 ASN A CA 1
ATOM 661 C C . ASN A 1 84 ? -29.561 2.207 50.375 1.00 80.69 84 ASN A C 1
ATOM 663 O O . ASN A 1 84 ? -28.609 1.915 49.665 1.00 80.69 84 ASN A O 1
ATOM 667 N N . ASP A 1 85 ? -30.523 1.321 50.638 1.00 79.38 85 ASP A N 1
ATOM 668 C CA . ASP A 1 85 ? -30.544 -0.048 50.096 1.00 79.38 85 ASP A CA 1
ATOM 669 C C . ASP A 1 85 ? -30.768 -0.044 48.569 1.00 79.38 85 ASP A C 1
ATOM 671 O O . ASP A 1 85 ? -30.081 -0.739 47.824 1.00 79.38 85 ASP A O 1
ATOM 675 N N . ALA A 1 86 ? -31.658 0.820 48.065 1.00 75.31 86 ALA A N 1
ATOM 676 C CA . ALA A 1 86 ? -31.887 0.987 46.629 1.00 75.31 86 ALA A CA 1
ATOM 677 C C . ALA A 1 86 ? -30.682 1.617 45.907 1.00 75.31 86 ALA A C 1
ATOM 679 O O . ALA A 1 86 ? -30.299 1.154 44.832 1.00 75.31 86 ALA A O 1
ATOM 680 N N . LEU A 1 87 ? -30.061 2.641 46.503 1.00 75.00 87 LEU A N 1
ATOM 681 C CA . LEU A 1 87 ? -28.865 3.296 45.966 1.00 75.00 87 LEU A CA 1
ATOM 682 C C . LEU A 1 87 ? -27.634 2.383 46.038 1.00 75.00 87 LEU A C 1
ATOM 684 O O . LEU A 1 87 ? -26.860 2.330 45.086 1.00 75.00 87 LEU A O 1
ATOM 688 N N . SER A 1 88 ? -27.457 1.631 47.128 1.00 72.69 88 SER A N 1
ATOM 689 C CA . SER A 1 88 ? -26.342 0.683 47.276 1.00 72.69 88 SER A CA 1
ATOM 690 C C . SER A 1 88 ? -26.486 -0.531 46.359 1.00 72.69 88 SER A C 1
ATOM 692 O O . SER A 1 88 ? -25.498 -0.948 45.757 1.00 72.69 88 SER A O 1
ATOM 694 N N . SER A 1 89 ? -27.709 -1.030 46.151 1.00 72.94 89 SER A N 1
ATOM 695 C CA . SER A 1 89 ? -28.024 -2.039 45.130 1.00 72.94 89 SER A CA 1
ATOM 696 C C . SER A 1 89 ? -27.615 -1.580 43.7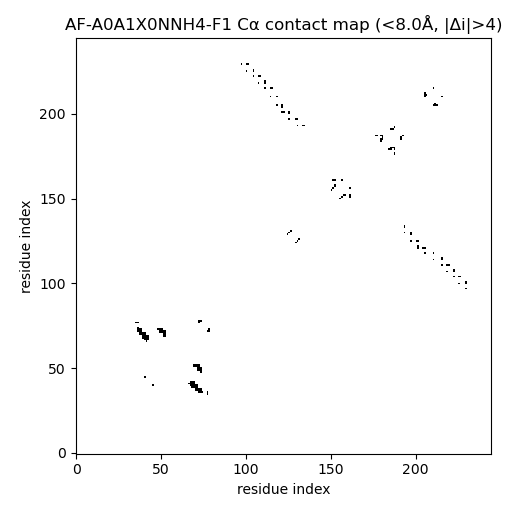24 1.00 72.94 89 SER A C 1
ATOM 698 O O . SER A 1 89 ? -27.056 -2.363 42.952 1.00 72.94 89 SER A O 1
ATOM 700 N N . ASP A 1 90 ? -27.883 -0.318 43.375 1.00 70.88 90 ASP A N 1
ATOM 701 C CA . ASP A 1 90 ? -27.507 0.236 42.070 1.00 70.88 90 ASP A CA 1
ATOM 702 C C . ASP A 1 90 ? -25.987 0.455 41.970 1.00 70.88 90 ASP A C 1
ATOM 704 O O . ASP A 1 90 ? -25.370 0.088 40.971 1.00 70.88 90 ASP A O 1
ATOM 708 N N . ALA A 1 91 ? -25.340 0.924 43.043 1.00 72.56 91 ALA A N 1
ATOM 709 C CA . ALA A 1 91 ? -23.886 1.081 43.111 1.00 72.56 91 ALA A CA 1
ATOM 710 C C . ALA A 1 91 ? -23.133 -0.259 42.979 1.00 72.56 91 ALA A C 1
ATOM 712 O O . ALA A 1 91 ? -22.139 -0.349 42.254 1.00 72.56 91 ALA A O 1
ATOM 713 N N . GLU A 1 92 ? -23.604 -1.330 43.625 1.00 76.69 92 GLU A N 1
ATOM 714 C CA . GLU A 1 92 ? -23.056 -2.680 43.438 1.00 76.69 92 GLU A CA 1
ATOM 715 C C . GLU A 1 92 ? -23.281 -3.196 42.010 1.00 76.69 92 GLU A C 1
ATOM 717 O O . GLU A 1 92 ? -22.383 -3.813 41.423 1.00 76.69 92 GLU A O 1
ATOM 722 N N . GLY A 1 93 ? -24.447 -2.908 41.422 1.00 76.56 93 GLY A N 1
ATOM 723 C CA . GLY A 1 93 ? -24.765 -3.225 40.031 1.00 76.56 93 GLY A CA 1
ATOM 724 C C . GLY A 1 93 ? -23.822 -2.536 39.042 1.00 76.56 93 GLY A C 1
ATOM 725 O O . GLY A 1 93 ? -23.255 -3.195 38.164 1.00 76.56 93 GLY A O 1
ATOM 726 N N . VAL A 1 94 ? -23.588 -1.235 39.227 1.00 78.25 94 VAL A N 1
ATOM 727 C CA . VAL A 1 94 ? -22.663 -0.429 38.420 1.00 78.25 94 VAL A CA 1
ATOM 728 C C . VAL A 1 94 ? -21.234 -0.938 38.570 1.00 78.25 94 VAL A C 1
ATOM 730 O O . VAL A 1 94 ? -20.573 -1.185 37.564 1.00 78.25 94 VAL A O 1
ATOM 733 N N . ASN A 1 95 ? -20.762 -1.191 39.792 1.00 80.94 95 ASN A N 1
ATOM 734 C CA . ASN A 1 95 ? -19.413 -1.716 40.027 1.00 80.94 95 ASN A CA 1
ATOM 735 C C . ASN A 1 95 ? -19.198 -3.087 39.372 1.00 80.94 95 ASN A C 1
ATOM 737 O O . ASN A 1 95 ? -18.143 -3.351 38.785 1.00 80.94 95 ASN A O 1
ATOM 741 N N . LYS A 1 96 ? -20.207 -3.964 39.419 1.00 84.56 96 LYS A N 1
ATOM 742 C CA . LYS A 1 96 ? -20.160 -5.258 38.736 1.00 84.56 96 LYS A CA 1
ATOM 743 C C . LYS A 1 96 ? -20.115 -5.090 37.215 1.00 84.56 96 LYS A C 1
ATOM 745 O O . LYS A 1 96 ? -19.283 -5.733 36.576 1.00 84.56 96 LYS A O 1
ATOM 750 N N . ALA A 1 97 ? -20.943 -4.210 36.651 1.00 80.31 97 ALA A N 1
ATOM 751 C CA . ALA A 1 97 ? -20.950 -3.915 35.220 1.00 80.31 97 ALA A CA 1
ATOM 752 C C . ALA A 1 97 ? -19.614 -3.314 34.757 1.00 80.31 97 ALA A C 1
ATO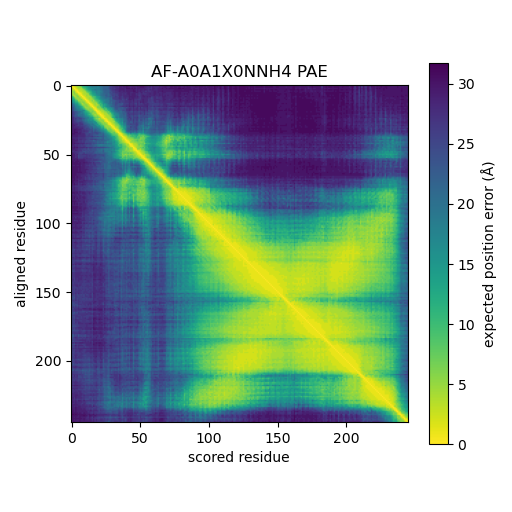M 754 O O . ALA A 1 97 ? -19.050 -3.766 33.766 1.00 80.31 97 ALA A O 1
ATOM 755 N N . VAL A 1 98 ? -19.052 -2.364 35.508 1.00 83.56 98 VAL A N 1
ATOM 756 C CA . VAL A 1 98 ? -17.731 -1.769 35.248 1.00 83.56 98 VAL A CA 1
ATOM 757 C C . VAL A 1 98 ? -16.640 -2.841 35.243 1.00 83.56 98 VAL A C 1
ATOM 759 O O . VAL A 1 98 ? -15.797 -2.860 34.345 1.00 83.56 98 VAL A O 1
ATOM 762 N N . ARG A 1 99 ? -16.677 -3.783 36.194 1.00 83.75 99 ARG A N 1
ATOM 763 C CA . ARG A 1 99 ? -15.720 -4.895 36.246 1.00 83.75 99 ARG A CA 1
ATOM 764 C C . ARG A 1 99 ? -15.869 -5.848 35.058 1.00 83.75 99 ARG A C 1
ATOM 766 O O . ARG A 1 99 ? -14.862 -6.252 34.485 1.00 83.75 99 ARG A O 1
ATOM 773 N N . GLU A 1 100 ? -17.096 -6.191 34.672 1.00 86.19 100 GLU A N 1
ATOM 774 C CA . GLU A 1 100 ? -17.366 -7.029 33.494 1.00 86.19 100 GLU A CA 1
ATOM 775 C C . GLU A 1 100 ? -16.923 -6.342 32.192 1.00 86.19 100 GLU A C 1
ATOM 777 O O . GLU A 1 100 ? -16.255 -6.967 31.368 1.00 86.19 100 GLU A O 1
ATOM 782 N N . LEU A 1 101 ? -17.196 -5.041 32.035 1.00 82.44 101 LEU A N 1
ATOM 783 C CA . LEU A 1 101 ? -16.704 -4.240 30.909 1.00 82.44 101 LEU A CA 1
ATOM 784 C C . LEU A 1 101 ? -15.171 -4.195 30.875 1.00 82.44 101 LEU A C 1
ATOM 786 O O . LEU A 1 101 ? -14.589 -4.300 29.797 1.00 82.44 101 LEU A O 1
ATOM 790 N N . GLY A 1 102 ? -14.519 -4.072 32.034 1.00 85.06 102 GLY A N 1
ATOM 791 C CA . GLY A 1 102 ? -13.060 -4.099 32.146 1.00 85.06 102 GLY A CA 1
ATOM 792 C C . GLY A 1 102 ? -12.453 -5.429 31.693 1.00 85.06 102 GLY A C 1
ATOM 793 O O . GLY A 1 102 ? -11.477 -5.434 30.944 1.00 85.06 102 GLY A O 1
ATOM 794 N N . ILE A 1 103 ? -13.059 -6.557 32.081 1.00 88.00 103 ILE A N 1
ATOM 795 C CA . ILE A 1 103 ? -12.626 -7.895 31.645 1.00 88.00 103 ILE A CA 1
ATOM 796 C C . ILE A 1 103 ? -12.794 -8.050 30.127 1.00 88.00 103 ILE A C 1
ATOM 798 O O . ILE A 1 103 ? -11.853 -8.457 29.446 1.00 88.00 103 ILE A O 1
ATOM 802 N N . LEU A 1 104 ? -13.955 -7.669 29.581 1.00 83.81 104 LEU A N 1
ATOM 803 C CA . LEU A 1 104 ? -14.215 -7.731 28.138 1.00 83.81 104 LEU A CA 1
ATOM 804 C C . LEU A 1 104 ? -13.265 -6.830 27.340 1.00 83.81 104 LEU A C 1
ATOM 806 O O . LEU A 1 104 ? -12.814 -7.210 26.262 1.00 83.81 104 LEU A O 1
ATOM 810 N N . LEU A 1 105 ? -12.937 -5.645 27.857 1.00 83.75 105 LEU A N 1
ATOM 811 C CA . LEU A 1 105 ? -11.971 -4.746 27.227 1.00 83.75 105 LEU A CA 1
ATOM 812 C C . LEU A 1 105 ? -10.593 -5.402 27.150 1.00 83.75 105 LEU A C 1
ATOM 814 O O . LEU A 1 105 ? -9.964 -5.367 26.091 1.00 83.75 105 LEU A O 1
ATOM 818 N N . GLN A 1 106 ? -10.140 -6.022 28.241 1.00 87.06 106 GLN A N 1
ATOM 819 C CA . GLN A 1 106 ? -8.838 -6.677 28.292 1.00 87.06 106 GLN A CA 1
ATOM 820 C C . GLN A 1 106 ? -8.746 -7.831 27.282 1.00 87.06 106 GLN A C 1
ATOM 822 O O . GLN A 1 106 ? -7.794 -7.882 26.505 1.00 87.06 106 GLN A O 1
ATOM 827 N N . GLU A 1 107 ? -9.767 -8.688 27.214 1.00 87.81 107 GLU A N 1
ATOM 828 C CA . GLU A 1 107 ? -9.844 -9.782 26.236 1.00 87.81 107 GLU A CA 1
ATOM 829 C C . GLU A 1 107 ? -9.798 -9.252 24.791 1.00 87.81 107 GLU A C 1
ATOM 831 O O . GLU A 1 107 ? -8.999 -9.699 23.963 1.00 87.81 107 GLU A O 1
ATOM 836 N N . ARG A 1 108 ? -10.596 -8.220 24.483 1.00 81.25 108 ARG A N 1
ATOM 837 C CA . ARG A 1 108 ? -10.602 -7.590 23.151 1.00 81.25 108 ARG A CA 1
ATOM 838 C C . ARG A 1 108 ? -9.265 -6.952 22.800 1.00 81.25 108 ARG A C 1
ATOM 840 O O . ARG A 1 108 ? -8.864 -6.987 21.635 1.00 81.25 108 ARG A O 1
ATOM 847 N N . ARG A 1 109 ? -8.573 -6.378 23.782 1.00 85.50 109 ARG A N 1
ATOM 848 C CA . ARG A 1 109 ? -7.256 -5.764 23.606 1.00 85.50 109 ARG A CA 1
ATOM 849 C C . ARG A 1 109 ? -6.187 -6.805 23.292 1.00 85.50 109 ARG A C 1
ATOM 851 O O . ARG A 1 109 ? -5.351 -6.547 22.429 1.00 85.50 109 ARG A O 1
ATOM 858 N N . GLU A 1 110 ? -6.226 -7.969 23.935 1.00 87.56 110 GLU A N 1
ATOM 859 C CA . GLU A 1 110 ? -5.307 -9.077 23.651 1.00 87.56 110 GLU A CA 1
ATOM 860 C C . GLU A 1 110 ? -5.504 -9.626 22.232 1.00 87.56 110 GLU A C 1
ATOM 862 O O . GLU A 1 110 ? -4.537 -9.745 21.471 1.00 87.56 110 GLU A O 1
ATOM 867 N N . GLU A 1 111 ? -6.756 -9.851 21.816 1.00 82.69 111 GLU A N 1
ATOM 868 C CA . GLU A 1 111 ? -7.062 -10.232 20.432 1.00 82.69 111 GLU A CA 1
ATOM 869 C C . GLU A 1 111 ? -6.541 -9.187 19.434 1.00 82.69 111 GLU A C 1
ATOM 871 O O . GLU A 1 111 ? -5.934 -9.531 18.415 1.00 82.69 111 GLU A O 1
ATOM 876 N N . LEU A 1 112 ? -6.751 -7.901 19.730 1.00 85.88 112 LEU A N 1
ATOM 877 C CA . LEU A 1 112 ? -6.304 -6.798 18.885 1.00 85.88 112 LEU A CA 1
ATOM 878 C C . LEU A 1 112 ? -4.775 -6.723 18.802 1.00 85.88 112 LEU A C 1
ATOM 880 O O . LEU A 1 112 ? -4.232 -6.480 17.725 1.00 85.88 112 LEU A O 1
ATOM 884 N N . ALA A 1 113 ? -4.076 -6.954 19.914 1.00 87.44 113 ALA A N 1
ATOM 885 C CA . ALA A 1 113 ? -2.620 -6.905 19.978 1.00 87.44 113 ALA A CA 1
ATOM 886 C C . ALA A 1 113 ? -1.981 -7.933 19.036 1.00 87.44 113 ALA A C 1
ATOM 888 O O . ALA A 1 113 ? -1.050 -7.596 18.303 1.00 87.44 113 ALA A O 1
ATOM 889 N N . SER A 1 114 ? -2.528 -9.152 18.978 1.00 85.12 114 SER A N 1
ATOM 890 C CA . SER A 1 114 ? -2.037 -10.202 18.073 1.00 85.12 114 SER A CA 1
ATOM 891 C C . SER A 1 114 ? -2.194 -9.836 16.583 1.00 85.12 114 SER A C 1
ATOM 893 O O . SER A 1 114 ? -1.291 -10.055 15.764 1.00 85.12 114 SER A O 1
ATOM 895 N N . LEU A 1 115 ? -3.317 -9.205 16.224 1.00 83.81 115 LEU A N 1
ATOM 896 C CA . LEU A 1 115 ? -3.591 -8.747 14.860 1.00 83.81 115 LEU A CA 1
ATOM 897 C C . LEU A 1 115 ? -2.716 -7.547 14.482 1.00 83.81 115 LEU A C 1
ATOM 899 O O . LEU A 1 115 ? -2.193 -7.485 13.365 1.00 83.81 115 LEU A O 1
ATOM 903 N N . LEU A 1 116 ? -2.518 -6.613 15.415 1.00 86.88 116 LEU A N 1
ATOM 904 C CA . LEU A 1 116 ? -1.654 -5.452 15.219 1.00 86.88 116 LEU A CA 1
ATOM 905 C C . LEU A 1 116 ? -0.186 -5.842 15.084 1.00 86.88 116 LEU A C 1
ATOM 907 O O . LEU A 1 116 ? 0.500 -5.262 14.244 1.00 86.88 116 LEU A O 1
ATOM 911 N N . ASP A 1 117 ? 0.292 -6.831 15.842 1.00 89.12 117 ASP A N 1
ATOM 912 C CA . ASP A 1 117 ? 1.656 -7.333 15.682 1.00 89.12 117 ASP A CA 1
ATOM 913 C C . ASP A 1 117 ? 1.858 -7.909 14.275 1.00 89.12 117 ASP A C 1
ATOM 915 O O . ASP A 1 117 ? 2.793 -7.537 13.562 1.00 89.12 117 ASP A O 1
ATOM 919 N N . THR A 1 118 ? 0.907 -8.717 13.800 1.00 87.56 118 THR A N 1
ATOM 920 C CA . THR A 1 118 ? 0.947 -9.264 12.437 1.00 87.56 118 THR A CA 1
ATOM 921 C C . THR A 1 118 ? 0.951 -8.157 11.378 1.00 87.56 118 THR A C 1
ATOM 923 O O . THR A 1 118 ? 1.776 -8.187 10.459 1.00 87.56 118 THR A O 1
ATOM 926 N N . LYS A 1 119 ? 0.085 -7.144 11.519 1.00 89.38 119 LYS A N 1
ATOM 927 C CA . LYS A 1 119 ? 0.044 -5.975 10.624 1.00 89.38 119 LYS A CA 1
ATOM 928 C C . LYS A 1 119 ? 1.379 -5.225 10.628 1.00 89.38 119 LYS A C 1
ATOM 930 O O . LYS A 1 119 ? 1.979 -5.024 9.573 1.00 89.38 119 LYS A O 1
ATOM 935 N N . LYS A 1 120 ? 1.899 -4.910 11.817 1.00 90.75 120 LYS A N 1
ATOM 936 C CA . LYS A 1 120 ? 3.170 -4.205 12.010 1.00 90.75 120 LYS A CA 1
ATOM 937 C C . LYS A 1 120 ? 4.339 -4.964 11.395 1.00 90.75 120 LYS A C 1
ATOM 939 O O . LYS A 1 120 ? 5.203 -4.349 10.769 1.00 90.75 120 LYS A O 1
ATOM 944 N N . ARG A 1 121 ? 4.377 -6.293 11.527 1.00 91.50 121 ARG A N 1
ATOM 945 C CA . ARG A 1 121 ? 5.410 -7.135 10.905 1.00 91.50 121 ARG A CA 1
ATOM 946 C C . ARG A 1 121 ? 5.391 -7.020 9.381 1.00 91.50 121 ARG A C 1
ATOM 948 O O . ARG A 1 121 ? 6.456 -6.896 8.775 1.00 91.50 121 ARG A O 1
ATOM 955 N N . ILE A 1 122 ? 4.207 -7.021 8.768 1.00 90.56 122 ILE A N 1
ATOM 956 C CA . ILE A 1 122 ? 4.045 -6.856 7.315 1.00 90.56 122 ILE A CA 1
ATOM 957 C C . ILE A 1 122 ? 4.486 -5.455 6.877 1.00 90.56 122 ILE A C 1
ATOM 959 O O . ILE A 1 122 ? 5.278 -5.331 5.940 1.00 90.56 122 ILE A O 1
ATOM 963 N N . ASP A 1 123 ? 4.040 -4.417 7.581 1.00 91.62 123 ASP A N 1
ATOM 964 C CA . ASP A 1 123 ? 4.363 -3.025 7.250 1.00 91.62 123 ASP A CA 1
ATOM 965 C C . ASP A 1 123 ? 5.863 -2.763 7.352 1.00 91.62 123 ASP A C 1
ATOM 967 O O . ASP A 1 123 ? 6.481 -2.266 6.407 1.00 91.62 123 ASP A O 1
ATOM 971 N N . THR A 1 124 ? 6.472 -3.237 8.439 1.00 93.38 124 THR A N 1
ATOM 972 C CA . THR A 1 124 ? 7.916 -3.142 8.664 1.00 93.38 124 THR A CA 1
ATOM 973 C C . THR A 1 124 ? 8.699 -3.871 7.572 1.00 93.38 124 THR A C 1
ATOM 975 O O . THR A 1 124 ? 9.723 -3.372 7.105 1.00 93.38 124 THR A O 1
ATOM 978 N N . ALA A 1 125 ? 8.244 -5.052 7.138 1.00 92.00 125 ALA A N 1
ATOM 979 C CA . ALA A 1 125 ? 8.910 -5.797 6.071 1.00 92.00 125 ALA A CA 1
ATOM 980 C C . ALA A 1 125 ? 8.866 -5.043 4.733 1.00 92.00 125 ALA A C 1
ATOM 982 O O . ALA A 1 125 ? 9.846 -5.046 3.985 1.00 92.00 125 ALA A O 1
ATOM 983 N N . ILE A 1 126 ? 7.752 -4.378 4.433 1.00 92.56 126 ILE A N 1
ATOM 984 C CA . ILE A 1 126 ? 7.577 -3.628 3.188 1.00 92.56 126 ILE A CA 1
ATOM 985 C C . ILE A 1 126 ? 8.413 -2.350 3.214 1.00 92.56 126 ILE A C 1
ATOM 987 O O . ILE A 1 126 ? 9.138 -2.080 2.258 1.00 92.56 126 ILE A O 1
ATOM 991 N N . GLU A 1 127 ? 8.390 -1.609 4.316 1.00 91.25 127 GLU A N 1
ATOM 992 C CA . GLU A 1 127 ? 9.157 -0.369 4.448 1.00 91.25 127 GLU A CA 1
ATOM 993 C C . GLU A 1 127 ? 10.662 -0.620 4.438 1.00 91.25 127 GLU A C 1
ATOM 995 O O . GLU A 1 127 ? 11.392 0.039 3.700 1.00 91.25 127 GLU A O 1
ATOM 1000 N N . LYS A 1 128 ? 11.131 -1.623 5.189 1.00 92.88 128 LYS A N 1
ATOM 1001 C CA . LYS A 1 128 ? 12.569 -1.892 5.315 1.00 92.88 128 LYS A CA 1
ATOM 1002 C C . LYS A 1 128 ? 13.174 -2.616 4.121 1.00 92.88 128 LYS A C 1
ATOM 1004 O O . LYS A 1 128 ? 14.365 -2.458 3.884 1.00 92.88 128 LYS A O 1
ATOM 1009 N N . LYS A 1 129 ? 12.413 -3.453 3.406 1.00 92.56 129 LYS A N 1
ATOM 1010 C CA . LYS A 1 129 ? 12.966 -4.286 2.319 1.00 92.56 129 LYS A CA 1
ATOM 1011 C C . LYS A 1 129 ? 12.419 -3.919 0.950 1.00 92.56 129 LYS A C 1
ATOM 1013 O O . LYS A 1 129 ? 13.190 -3.776 0.010 1.00 92.56 129 LYS A O 1
ATOM 1018 N N . TYR A 1 130 ? 11.104 -3.777 0.817 1.00 93.06 130 TYR A N 1
ATOM 1019 C CA . TYR A 1 130 ? 10.473 -3.641 -0.496 1.00 93.06 130 TYR A CA 1
ATOM 1020 C C . TYR A 1 130 ? 10.678 -2.253 -1.113 1.00 93.06 130 TYR A C 1
ATOM 1022 O O . TYR A 1 130 ? 11.041 -2.159 -2.281 1.00 93.06 130 TYR A O 1
ATOM 1030 N N . ILE A 1 131 ? 10.500 -1.179 -0.336 1.00 93.50 131 ILE A N 1
ATOM 1031 C CA . ILE A 1 131 ? 10.722 0.195 -0.817 1.00 93.50 131 ILE A CA 1
ATOM 1032 C C . ILE A 1 131 ? 12.174 0.425 -1.277 1.00 93.50 131 ILE A C 1
ATOM 1034 O O . ILE A 1 131 ? 12.354 0.887 -2.406 1.00 93.50 131 ILE A O 1
ATOM 1038 N N . PRO A 1 132 ? 13.221 0.101 -0.487 1.00 94.38 132 PRO A N 1
ATOM 1039 C CA . PRO A 1 132 ? 14.594 0.291 -0.952 1.00 94.38 132 PRO A CA 1
ATOM 1040 C C . PRO A 1 132 ? 14.930 -0.609 -2.142 1.00 94.38 132 PRO A C 1
ATOM 1042 O O . PRO A 1 132 ? 15.598 -0.150 -3.062 1.00 94.38 132 PRO A O 1
ATOM 1045 N N . LEU A 1 133 ? 14.414 -1.844 -2.187 1.00 95.00 133 LEU A N 1
ATOM 1046 C CA . LEU A 1 133 ? 14.576 -2.714 -3.354 1.00 95.00 133 LEU A CA 1
ATOM 1047 C C . LEU A 1 133 ? 14.010 -2.064 -4.624 1.00 95.00 133 LEU A C 1
ATOM 1049 O O . LEU A 1 133 ? 14.667 -2.085 -5.658 1.00 95.00 133 LEU A O 1
ATOM 1053 N N . LEU A 1 134 ? 12.821 -1.462 -4.545 1.00 94.69 134 LEU A N 1
ATOM 1054 C CA . LEU A 1 134 ? 12.197 -0.784 -5.680 1.00 94.69 134 LEU A CA 1
ATOM 1055 C C . LEU A 1 134 ? 13.009 0.439 -6.127 1.00 94.69 134 LEU A C 1
ATOM 1057 O O . LEU A 1 134 ? 13.178 0.651 -7.323 1.00 94.69 134 LEU A O 1
ATOM 1061 N N . ARG A 1 135 ? 13.583 1.192 -5.179 1.00 94.44 135 ARG A N 1
ATOM 1062 C CA . ARG A 1 135 ? 14.496 2.307 -5.477 1.00 94.44 135 ARG A CA 1
ATOM 1063 C C . ARG A 1 135 ? 15.747 1.836 -6.222 1.00 94.44 135 ARG A C 1
ATOM 1065 O O . ARG A 1 135 ? 16.081 2.406 -7.258 1.00 94.44 135 ARG A O 1
ATOM 1072 N N . TYR A 1 136 ? 16.407 0.783 -5.735 1.00 96.06 136 TYR A N 1
ATOM 1073 C CA . TYR A 1 136 ? 17.580 0.214 -6.406 1.00 96.06 136 TYR A CA 1
ATOM 1074 C C . TYR A 1 136 ? 17.233 -0.370 -7.775 1.00 96.06 136 TYR A C 1
ATOM 1076 O O . TYR A 1 136 ? 17.988 -0.178 -8.721 1.00 96.06 136 TYR A O 1
ATOM 1084 N N . LEU A 1 137 ? 16.078 -1.026 -7.908 1.00 95.94 137 LEU A N 1
ATOM 1085 C CA . LEU A 1 137 ? 15.607 -1.556 -9.186 1.00 95.94 137 LEU A CA 1
ATOM 1086 C C . LEU A 1 137 ? 15.428 -0.440 -10.221 1.00 95.94 137 LEU A C 1
ATOM 1088 O O . LEU A 1 137 ? 15.921 -0.569 -11.337 1.00 95.94 137 LEU A O 1
ATOM 1092 N N . THR A 1 138 ? 14.776 0.664 -9.847 1.00 94.19 138 THR A N 1
ATOM 1093 C CA . THR A 1 138 ? 14.625 1.831 -10.726 1.00 94.19 138 THR A CA 1
ATOM 1094 C C . THR A 1 138 ? 15.986 2.378 -11.151 1.00 94.19 138 THR A C 1
ATOM 1096 O O . THR A 1 138 ? 16.210 2.603 -12.335 1.00 94.19 138 THR A O 1
ATOM 1099 N N . LEU A 1 139 ? 16.927 2.523 -10.215 1.00 96.00 139 LEU A N 1
ATOM 1100 C CA . LEU A 1 139 ? 18.276 3.003 -10.516 1.00 96.00 139 LEU A CA 1
ATOM 1101 C C . LEU A 1 139 ? 19.026 2.067 -11.479 1.00 96.00 139 LEU A C 1
ATOM 1103 O O . LEU A 1 139 ? 19.642 2.536 -12.431 1.00 96.00 139 LEU A O 1
ATOM 1107 N N . ILE A 1 140 ? 18.923 0.749 -11.285 1.00 97.62 140 ILE A N 1
ATOM 1108 C CA . ILE A 1 140 ? 19.508 -0.246 -12.194 1.00 97.62 140 ILE A CA 1
ATOM 1109 C C . ILE A 1 140 ? 18.895 -0.124 -13.591 1.00 97.62 140 ILE A C 1
ATOM 1111 O O . ILE A 1 140 ? 19.634 -0.112 -14.571 1.00 97.62 140 ILE A O 1
ATOM 1115 N N . ILE A 1 141 ? 17.569 0.010 -13.698 1.00 95.62 141 ILE A N 1
ATOM 1116 C CA . ILE A 1 141 ? 16.886 0.190 -14.987 1.00 95.62 141 ILE A CA 1
ATOM 1117 C C . ILE A 1 141 ? 17.394 1.451 -15.696 1.00 95.62 141 ILE A C 1
ATOM 1119 O O . ILE A 1 141 ? 17.695 1.384 -16.885 1.00 95.62 141 ILE A O 1
ATOM 1123 N N . LEU A 1 142 ? 17.564 2.565 -14.977 1.00 94.62 142 LEU A N 1
ATOM 1124 C CA . LEU A 1 142 ? 18.108 3.803 -15.545 1.00 94.62 142 LEU A CA 1
ATOM 1125 C C . LEU A 1 142 ? 19.554 3.628 -16.039 1.00 94.62 142 LEU A C 1
ATOM 1127 O O . LEU A 1 142 ? 19.882 4.077 -17.135 1.00 94.62 142 LEU A O 1
ATOM 1131 N N . ILE A 1 143 ? 20.412 2.949 -15.272 1.00 97.69 143 ILE A N 1
ATOM 1132 C CA . ILE A 1 143 ? 21.807 2.685 -15.670 1.00 97.69 143 ILE A CA 1
ATOM 1133 C C . ILE A 1 143 ? 21.866 1.775 -16.898 1.00 97.69 143 ILE A C 1
ATOM 1135 O O . ILE A 1 143 ? 22.660 2.013 -17.809 1.00 97.69 143 ILE A O 1
ATOM 1139 N N . VAL A 1 144 ? 21.029 0.737 -16.936 1.00 97.06 144 VAL A N 1
ATOM 1140 C CA . VAL A 1 144 ? 20.937 -0.183 -18.074 1.00 97.06 144 VAL A CA 1
ATOM 1141 C C . VAL A 1 144 ? 20.438 0.561 -19.311 1.00 97.06 144 VAL A C 1
ATOM 1143 O O . VAL A 1 144 ? 21.062 0.453 -20.364 1.00 97.06 144 VAL A O 1
ATOM 1146 N N . GLN A 1 145 ? 19.384 1.372 -19.183 1.00 94.56 145 GLN A N 1
ATOM 1147 C CA . GLN A 1 145 ? 18.877 2.223 -20.261 1.00 94.56 145 GLN A CA 1
ATOM 1148 C C . GLN A 1 145 ? 19.975 3.149 -20.797 1.00 94.56 145 GLN A C 1
ATOM 1150 O O . GLN A 1 145 ? 20.197 3.201 -22.005 1.00 94.56 145 GLN A O 1
ATOM 1155 N N . PHE A 1 146 ? 20.697 3.834 -19.908 1.00 93.88 146 PHE A N 1
ATOM 1156 C CA . PHE A 1 146 ? 21.789 4.722 -20.295 1.00 93.88 146 PHE A CA 1
ATOM 1157 C C . PHE A 1 146 ? 22.917 3.968 -21.005 1.00 93.88 146 PHE A C 1
ATOM 1159 O O . PHE A 1 146 ? 23.396 4.411 -22.042 1.00 93.88 146 PHE A O 1
ATOM 1166 N N . SER A 1 147 ? 23.304 2.800 -20.495 1.00 95.44 147 SER A N 1
ATOM 1167 C CA . SER A 1 147 ? 24.388 1.985 -21.056 1.00 95.44 147 SER A CA 1
ATOM 1168 C C . SER A 1 147 ? 24.038 1.417 -22.436 1.00 95.44 147 SER A C 1
ATOM 1170 O O . SER A 1 147 ? 24.893 1.374 -23.322 1.00 95.44 147 SER A O 1
ATOM 1172 N N . ILE A 1 148 ? 22.782 1.006 -22.644 1.00 93.31 148 ILE A N 1
ATOM 1173 C CA . ILE A 1 148 ? 22.281 0.558 -23.951 1.00 93.31 148 ILE A CA 1
ATOM 1174 C C . ILE A 1 148 ? 22.323 1.716 -24.948 1.00 93.31 148 ILE A C 1
ATOM 1176 O O . ILE A 1 148 ? 22.881 1.552 -26.032 1.00 93.31 148 ILE A O 1
ATOM 1180 N N . LEU A 1 149 ? 21.794 2.885 -24.570 1.00 91.06 149 LEU A N 1
ATOM 1181 C CA . LEU A 1 149 ? 21.813 4.071 -25.427 1.00 91.06 149 LEU A CA 1
ATOM 1182 C C . LEU A 1 149 ? 23.244 4.513 -25.741 1.00 91.06 149 LEU A C 1
ATOM 1184 O O . LEU A 1 149 ? 23.561 4.754 -26.899 1.00 91.06 149 LEU A O 1
ATOM 1188 N N . PHE A 1 150 ? 24.131 4.535 -24.747 1.00 92.44 150 PHE A N 1
ATOM 1189 C CA . PHE A 1 150 ? 25.541 4.870 -24.931 1.00 92.44 150 PHE A CA 1
ATOM 1190 C C . PHE A 1 150 ? 26.212 3.935 -25.942 1.00 92.44 150 PHE A C 1
ATOM 1192 O O . PHE A 1 150 ? 26.860 4.384 -26.886 1.00 92.44 150 PHE A O 1
ATOM 1199 N N . ARG A 1 151 ? 26.011 2.620 -25.797 1.00 93.12 151 ARG A N 1
ATOM 1200 C CA . ARG A 1 151 ? 26.556 1.645 -26.746 1.00 93.12 151 ARG A CA 1
ATOM 1201 C C . ARG A 1 151 ? 25.962 1.816 -28.143 1.00 93.12 151 ARG A C 1
ATOM 1203 O O . ARG A 1 151 ? 26.691 1.670 -29.118 1.00 93.12 151 ARG A O 1
ATOM 1210 N N . TRP A 1 152 ? 24.671 2.111 -28.254 1.00 92.06 152 TRP A N 1
ATOM 1211 C CA . TRP A 1 152 ? 24.036 2.355 -29.548 1.00 92.06 152 TRP A CA 1
ATOM 1212 C C . TRP A 1 152 ? 24.612 3.583 -30.246 1.00 92.06 152 TRP A C 1
ATOM 1214 O O . TRP A 1 152 ? 24.997 3.457 -31.402 1.00 92.06 152 TRP A O 1
ATOM 1224 N N . VAL A 1 153 ? 24.742 4.706 -29.536 1.00 90.06 153 VAL A N 1
ATOM 1225 C CA . VAL A 1 153 ? 25.246 5.978 -30.081 1.00 90.06 153 VAL A CA 1
ATOM 1226 C C . VAL A 1 153 ? 26.695 5.880 -30.554 1.00 90.06 153 VAL A C 1
ATOM 1228 O O . VAL A 1 153 ? 27.028 6.428 -31.597 1.00 90.06 153 VAL A O 1
ATOM 1231 N N . PHE A 1 154 ? 27.570 5.225 -29.785 1.00 87.12 154 PHE A N 1
ATOM 1232 C CA . PHE A 1 154 ? 29.010 5.278 -30.058 1.00 87.12 154 PHE A CA 1
ATOM 1233 C C . PHE A 1 154 ? 29.564 4.069 -30.812 1.00 87.12 154 PHE A C 1
ATOM 1235 O O . PHE A 1 154 ? 30.598 4.198 -31.458 1.00 87.12 154 PHE A O 1
ATOM 1242 N N . MET A 1 155 ? 28.935 2.894 -30.703 1.00 89.19 155 MET A N 1
ATOM 1243 C CA . MET A 1 155 ? 29.521 1.651 -31.225 1.00 89.19 155 MET A CA 1
ATOM 1244 C C . MET A 1 155 ? 28.736 1.015 -32.372 1.00 89.19 155 MET A C 1
ATOM 1246 O O . MET A 1 155 ? 29.337 0.277 -33.147 1.00 89.19 155 MET A O 1
ATOM 1250 N N . VAL A 1 156 ? 27.412 1.196 -32.443 1.00 89.81 156 VAL A N 1
ATOM 1251 C CA . VAL A 1 156 ? 26.556 0.349 -33.301 1.00 89.81 156 VAL A CA 1
ATOM 1252 C C . VAL A 1 156 ? 25.834 1.131 -34.389 1.00 89.81 156 VAL A C 1
ATOM 1254 O O . VAL A 1 156 ? 25.780 0.660 -35.521 1.00 89.81 156 VAL A O 1
ATOM 1257 N N . PHE A 1 157 ? 25.254 2.283 -34.059 1.00 89.50 157 PHE A N 1
ATOM 1258 C CA . PHE A 1 157 ? 24.365 3.014 -34.954 1.00 89.50 157 PHE A CA 1
ATOM 1259 C C . PHE A 1 157 ? 24.815 4.460 -35.123 1.00 89.50 157 PHE A C 1
ATOM 1261 O O . PHE A 1 157 ? 25.264 5.092 -34.170 1.00 89.50 157 PHE A O 1
ATOM 1268 N N . ASP A 1 158 ? 24.619 4.997 -36.326 1.00 89.56 158 ASP A N 1
ATOM 1269 C CA . ASP A 1 158 ? 24.787 6.424 -36.573 1.00 89.56 158 ASP A CA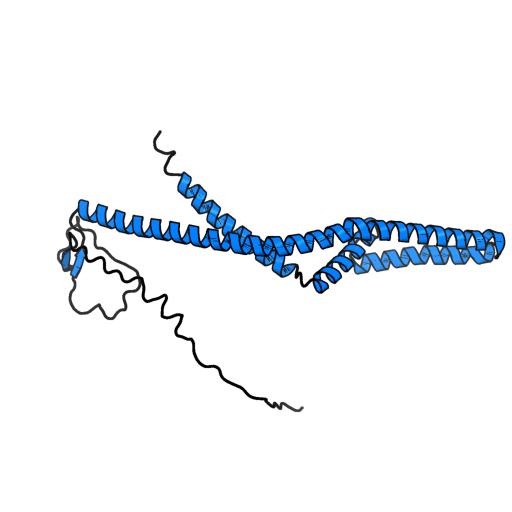 1
ATOM 1270 C C . ASP A 1 158 ? 23.775 7.240 -35.763 1.00 89.56 158 ASP A C 1
ATOM 1272 O O . ASP A 1 158 ? 22.625 6.832 -35.553 1.00 89.56 158 ASP A O 1
ATOM 1276 N N . TRP A 1 159 ? 24.187 8.444 -35.365 1.00 87.88 159 TRP A N 1
ATOM 1277 C CA . TRP A 1 159 ? 23.367 9.364 -34.575 1.00 87.88 159 TRP A CA 1
ATOM 1278 C C . TRP A 1 159 ? 21.977 9.617 -35.187 1.00 87.88 159 TRP A C 1
ATOM 1280 O O . TRP A 1 159 ? 20.986 9.639 -34.462 1.00 87.88 159 TRP A O 1
ATOM 1290 N N . ASN A 1 160 ? 21.885 9.688 -36.518 1.00 90.56 160 ASN A N 1
ATOM 1291 C CA . ASN A 1 160 ? 20.636 9.926 -37.250 1.00 90.56 160 ASN A CA 1
ATOM 1292 C C . ASN A 1 160 ? 19.558 8.846 -36.998 1.00 90.56 160 ASN A C 1
ATOM 1294 O O . ASN A 1 160 ? 18.365 9.128 -37.054 1.00 90.56 160 ASN A O 1
ATOM 1298 N N . LEU A 1 161 ? 19.954 7.602 -36.694 1.00 88.19 161 LEU A N 1
ATOM 1299 C CA . LEU A 1 161 ? 19.006 6.536 -36.349 1.00 88.19 161 LEU A CA 1
ATOM 1300 C C . LEU A 1 161 ? 18.618 6.571 -34.863 1.00 88.19 161 LEU A C 1
ATOM 1302 O O . LEU A 1 161 ? 17.488 6.242 -34.500 1.00 88.19 161 LEU A O 1
ATOM 1306 N N . VAL A 1 162 ? 19.553 6.951 -33.991 1.00 91.75 162 VAL A N 1
ATOM 1307 C CA . VAL A 1 162 ? 19.339 6.955 -32.537 1.00 91.75 162 VAL A CA 1
ATOM 1308 C C . VAL A 1 162 ? 18.496 8.149 -32.089 1.00 91.75 162 VAL A C 1
ATOM 1310 O O . VAL A 1 162 ? 17.691 8.021 -31.165 1.00 91.75 162 VAL A O 1
ATOM 1313 N N . GLU A 1 163 ? 18.626 9.283 -32.769 1.00 91.31 163 GLU A N 1
ATOM 1314 C CA . GLU A 1 163 ? 17.884 10.511 -32.497 1.00 91.31 163 GLU A CA 1
ATOM 1315 C C . GLU A 1 163 ? 16.358 10.289 -32.368 1.00 91.31 163 GLU A C 1
ATOM 1317 O O . GLU A 1 163 ? 15.832 10.484 -31.264 1.00 91.31 163 GLU A O 1
ATOM 1322 N N . PRO A 1 164 ? 15.630 9.771 -33.381 1.00 93.62 164 PRO A N 1
ATOM 1323 C CA . PRO A 1 164 ? 14.191 9.522 -33.254 1.00 93.62 164 PRO A CA 1
ATOM 1324 C C . PRO A 1 164 ? 13.854 8.506 -32.155 1.00 93.62 164 PRO A C 1
ATOM 1326 O O . PRO A 1 164 ? 12.839 8.646 -31.474 1.00 93.62 164 PRO A O 1
ATOM 1329 N N . MET A 1 165 ? 14.713 7.510 -31.923 1.00 90.75 165 MET A N 1
ATOM 1330 C CA . MET A 1 165 ? 14.489 6.488 -30.895 1.00 90.75 165 MET A CA 1
ATOM 1331 C C . MET A 1 165 ? 14.537 7.076 -29.482 1.00 90.75 165 MET A C 1
ATOM 1333 O O . MET A 1 165 ? 13.708 6.727 -28.639 1.00 90.75 165 MET A O 1
ATOM 1337 N N . THR A 1 166 ? 15.467 7.998 -29.217 1.00 91.94 166 THR A N 1
ATOM 1338 C CA . THR A 1 166 ? 15.542 8.682 -27.916 1.00 91.94 166 THR A CA 1
ATOM 1339 C C . THR A 1 166 ? 14.337 9.587 -27.680 1.00 91.94 166 THR A C 1
ATOM 1341 O O . THR A 1 166 ? 13.810 9.604 -26.564 1.00 91.94 166 THR A O 1
ATOM 1344 N N . TYR A 1 167 ? 13.832 10.254 -28.727 1.00 93.56 167 TYR A N 1
ATOM 1345 C CA . TYR A 1 167 ? 12.590 11.021 -28.648 1.00 93.56 167 TYR A CA 1
ATOM 1346 C C . TYR A 1 167 ? 11.398 10.131 -28.307 1.00 93.56 167 TYR A C 1
ATOM 1348 O O . TYR A 1 167 ? 10.677 10.431 -2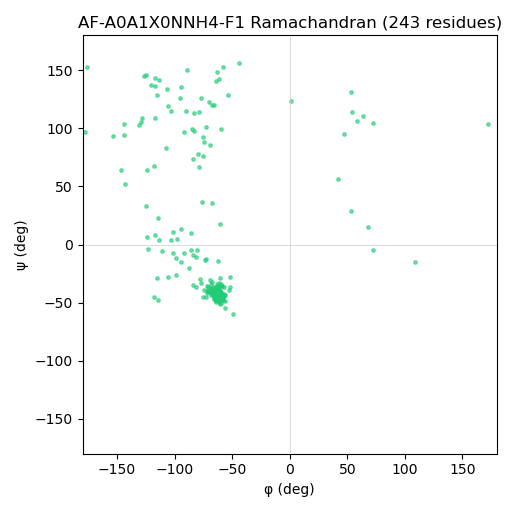7.354 1.00 93.56 167 TYR A O 1
ATOM 1356 N N . PHE A 1 168 ? 11.214 9.007 -29.009 1.00 94.50 168 PHE A N 1
ATOM 1357 C CA . PHE A 1 168 ? 10.148 8.057 -28.680 1.00 94.50 168 PHE A CA 1
ATOM 1358 C C . PHE A 1 168 ? 10.255 7.571 -27.234 1.00 94.50 168 PHE A C 1
ATOM 1360 O O . PHE A 1 168 ? 9.256 7.570 -26.517 1.00 94.50 168 PHE A O 1
ATOM 1367 N N . LEU A 1 169 ? 11.459 7.234 -26.769 1.00 92.50 169 LEU A N 1
ATOM 1368 C CA . LEU A 1 169 ? 11.672 6.789 -25.396 1.00 92.50 169 LEU A CA 1
ATOM 1369 C C . LEU A 1 169 ? 11.304 7.878 -24.373 1.00 92.50 169 LEU A C 1
ATOM 1371 O O . LEU A 1 169 ? 10.603 7.592 -23.405 1.00 92.50 169 LEU A O 1
ATOM 1375 N N . GLY A 1 170 ? 11.690 9.133 -24.608 1.00 93.94 170 GLY A N 1
ATOM 1376 C CA . GLY A 1 170 ? 11.278 10.263 -23.770 1.00 93.94 170 GLY A CA 1
ATOM 1377 C C . GLY A 1 170 ? 9.756 10.438 -23.732 1.00 93.94 170 GLY A C 1
ATOM 1378 O O . GLY A 1 170 ? 9.165 10.532 -22.653 1.00 93.94 170 GLY A O 1
ATOM 1379 N N . TYR A 1 171 ? 9.101 10.388 -24.895 1.00 95.75 171 TYR A N 1
ATOM 1380 C CA . TYR A 1 171 ? 7.643 10.476 -24.981 1.00 95.75 171 TYR A CA 1
ATOM 1381 C C . TYR A 1 171 ? 6.941 9.324 -24.261 1.00 95.75 171 TYR A C 1
ATOM 1383 O O . TYR A 1 171 ? 5.934 9.570 -23.601 1.00 95.75 171 TYR A O 1
ATOM 1391 N N . THR A 1 172 ? 7.466 8.093 -24.288 1.00 94.25 172 THR A N 1
ATOM 1392 C CA . THR A 1 172 ? 6.835 6.979 -23.554 1.00 94.25 172 THR A CA 1
ATOM 1393 C C . THR A 1 172 ? 6.730 7.244 -22.051 1.00 94.25 172 THR A C 1
ATOM 1395 O O . THR A 1 172 ? 5.714 6.902 -21.449 1.00 94.25 172 THR A O 1
ATOM 1398 N N . VAL A 1 173 ? 7.718 7.914 -21.445 1.00 92.38 173 VAL A N 1
ATOM 1399 C CA . VAL A 1 173 ? 7.681 8.290 -20.022 1.00 92.38 173 VAL A CA 1
ATOM 1400 C C . VAL A 1 173 ? 6.608 9.350 -19.763 1.00 92.38 173 VAL A C 1
ATOM 1402 O O . VAL A 1 173 ? 5.868 9.247 -18.786 1.00 92.38 173 VAL A O 1
ATOM 1405 N N . VAL A 1 174 ? 6.470 10.333 -20.659 1.00 95.38 174 VAL A N 1
ATOM 1406 C CA . VAL A 1 174 ? 5.414 11.358 -20.577 1.00 95.38 174 VAL A CA 1
ATOM 1407 C C . VAL A 1 174 ? 4.029 10.719 -20.673 1.00 95.38 174 VAL A C 1
ATOM 1409 O O . VAL A 1 174 ? 3.162 10.991 -19.848 1.00 95.38 174 VAL A O 1
ATOM 1412 N N . TRP A 1 175 ? 3.827 9.818 -21.633 1.00 96.00 175 TRP A N 1
ATOM 1413 C CA . TRP A 1 175 ? 2.557 9.112 -21.804 1.00 96.00 175 TRP A CA 1
ATOM 1414 C C . TRP A 1 175 ? 2.248 8.224 -20.594 1.00 96.00 175 TRP A C 1
ATOM 1416 O O . TRP A 1 175 ? 1.123 8.229 -20.099 1.00 96.00 175 TRP A O 1
ATOM 1426 N N . ALA A 1 176 ? 3.247 7.514 -20.061 1.00 93.81 176 ALA A N 1
ATOM 1427 C CA . ALA A 1 176 ? 3.096 6.719 -18.846 1.00 93.81 176 ALA A CA 1
ATOM 1428 C C . ALA A 1 176 ? 2.734 7.582 -17.625 1.00 93.81 176 ALA A C 1
ATOM 1430 O O . ALA A 1 176 ? 1.892 7.175 -16.826 1.00 93.81 176 ALA A O 1
ATOM 1431 N N . SER A 1 177 ? 3.321 8.776 -17.502 1.00 94.12 177 SER A N 1
ATOM 1432 C CA . SER A 1 177 ? 2.990 9.754 -16.460 1.00 94.12 177 SER A CA 1
ATOM 1433 C C . SER A 1 177 ? 1.535 10.224 -16.563 1.00 94.12 177 SER A C 1
ATOM 1435 O O . SER A 1 177 ? 0.818 10.205 -15.565 1.00 94.12 177 SER A O 1
ATOM 1437 N N . ILE A 1 178 ? 1.057 10.543 -17.773 1.00 95.44 178 ILE A N 1
ATOM 1438 C CA . ILE A 1 178 ? -0.345 10.928 -18.010 1.00 95.44 178 ILE A CA 1
ATOM 1439 C C . ILE A 1 178 ? -1.290 9.784 -17.629 1.00 95.44 178 ILE A C 1
ATOM 1441 O O . ILE A 1 178 ? -2.234 9.988 -16.869 1.00 95.44 178 ILE A O 1
ATOM 1445 N N . VAL A 1 179 ? -1.015 8.561 -18.093 1.00 95.56 179 VAL A N 1
ATOM 1446 C CA . VAL A 1 179 ? -1.826 7.380 -17.754 1.00 95.56 179 VAL A CA 1
ATOM 1447 C C . VAL A 1 179 ? -1.831 7.128 -16.244 1.00 95.56 179 VAL A C 1
ATOM 1449 O O . VAL A 1 179 ? -2.875 6.812 -15.673 1.00 95.56 179 VAL A O 1
ATOM 1452 N N . PHE A 1 180 ? -0.685 7.286 -15.577 1.00 94.75 180 PHE A N 1
ATOM 1453 C CA . PHE A 1 180 ? -0.588 7.167 -14.125 1.00 94.75 180 PHE A CA 1
ATOM 1454 C C . PHE A 1 180 ? -1.441 8.225 -13.422 1.00 94.75 180 PHE A C 1
ATOM 1456 O O . PHE A 1 180 ? -2.209 7.887 -12.521 1.00 94.75 180 PHE A O 1
ATOM 1463 N N . HIS A 1 181 ? -1.352 9.479 -13.858 1.00 94.00 181 HIS A N 1
ATOM 1464 C CA . HIS A 1 181 ? -2.143 10.568 -13.305 1.00 94.00 181 HIS A CA 1
ATOM 1465 C C . HIS A 1 181 ? -3.647 10.308 -13.453 1.00 94.00 181 HIS A C 1
ATOM 1467 O O . HIS A 1 181 ? -4.377 10.420 -12.474 1.00 94.00 181 HIS A O 1
ATOM 1473 N N . CYS A 1 182 ? -4.102 9.853 -14.625 1.00 94.31 182 CYS A N 1
ATOM 1474 C CA . CYS A 1 182 ? -5.504 9.492 -14.845 1.00 94.31 182 CYS A CA 1
ATOM 1475 C C . CYS A 1 182 ? -5.975 8.323 -13.968 1.00 94.31 182 CYS A C 1
ATOM 1477 O O . CYS A 1 182 ? -7.137 8.282 -13.582 1.00 94.31 182 CYS A O 1
ATOM 1479 N N . TYR A 1 183 ? -5.104 7.355 -13.668 1.00 94.06 183 TYR A N 1
ATOM 1480 C CA . TYR A 1 183 ? -5.491 6.176 -12.889 1.00 94.06 183 TYR A CA 1
ATOM 1481 C C . TYR A 1 183 ? -5.518 6.436 -11.375 1.00 94.06 183 TYR A C 1
ATOM 1483 O O . TYR A 1 183 ? -6.338 5.849 -10.671 1.00 94.06 183 TYR A O 1
ATOM 1491 N N . TYR A 1 184 ? -4.596 7.250 -10.851 1.00 91.62 184 TYR A N 1
ATOM 1492 C CA . TYR A 1 184 ? -4.451 7.464 -9.403 1.00 91.62 184 TYR A CA 1
ATOM 1493 C C . TYR A 1 184 ? -4.857 8.853 -8.922 1.00 91.62 184 TYR A C 1
ATOM 1495 O O . TYR A 1 184 ? -4.806 9.074 -7.713 1.00 91.62 184 TYR A O 1
ATOM 1503 N N . GLU A 1 185 ? -5.191 9.774 -9.831 1.00 91.69 185 GLU A N 1
ATOM 1504 C CA . GLU A 1 185 ? -5.489 11.187 -9.536 1.00 91.69 185 GLU A CA 1
ATOM 1505 C C . GLU A 1 185 ? -4.365 11.868 -8.732 1.00 91.69 185 GLU A C 1
ATOM 1507 O O . GLU A 1 185 ? -4.579 12.771 -7.927 1.00 91.69 185 GLU A O 1
ATOM 1512 N N . LYS A 1 186 ? -3.130 11.393 -8.922 1.00 88.81 186 LYS A N 1
ATOM 1513 C CA . LYS A 1 186 ? -1.926 11.867 -8.235 1.00 88.81 186 LYS A CA 1
ATOM 1514 C C . LYS A 1 186 ? -0.887 12.279 -9.254 1.00 88.81 186 LYS A C 1
ATOM 1516 O O . LYS A 1 186 ? -0.785 11.686 -10.327 1.00 88.81 186 LYS A O 1
ATOM 1521 N N . GLU A 1 187 ? -0.111 13.298 -8.924 1.00 91.38 187 GLU A N 1
ATOM 1522 C CA . GLU A 1 187 ? 1.032 13.703 -9.737 1.00 91.38 187 GLU A CA 1
ATOM 1523 C C . GLU A 1 187 ? 2.054 12.564 -9.823 1.00 91.38 187 GLU A C 1
ATOM 1525 O O . GLU A 1 187 ? 2.267 11.827 -8.855 1.00 91.38 187 GLU A O 1
ATOM 1530 N N . PHE A 1 188 ? 2.675 12.398 -10.993 1.00 91.88 188 PHE A N 1
ATOM 1531 C CA . PHE A 1 188 ? 3.696 11.375 -11.195 1.00 91.88 188 PHE A CA 1
ATOM 1532 C C . PHE A 1 188 ? 5.000 11.788 -10.503 1.00 91.88 188 PHE A C 1
ATOM 1534 O O . PHE A 1 188 ? 5.888 12.395 -11.096 1.00 91.88 188 PHE A O 1
ATOM 1541 N N . THR A 1 189 ? 5.115 11.413 -9.233 1.00 92.69 189 THR A N 1
ATOM 1542 C CA . THR A 1 189 ? 6.329 11.591 -8.428 1.00 92.69 189 THR A CA 1
ATOM 1543 C C . THR A 1 189 ? 6.862 10.228 -8.008 1.00 92.69 189 THR A C 1
ATOM 1545 O O . THR A 1 189 ? 6.084 9.335 -7.665 1.00 92.69 189 THR A O 1
ATOM 1548 N N . TRP A 1 190 ? 8.185 10.048 -7.959 1.00 89.44 190 TRP A N 1
ATOM 1549 C CA . TRP A 1 190 ? 8.802 8.777 -7.549 1.00 89.44 190 TRP A CA 1
ATOM 1550 C C . TRP A 1 190 ? 8.282 8.265 -6.197 1.00 89.44 190 TRP A C 1
ATOM 1552 O O . TRP A 1 190 ? 8.004 7.077 -6.043 1.00 89.44 190 TRP A O 1
ATOM 1562 N N . GLU A 1 191 ? 8.061 9.160 -5.234 1.00 90.56 191 GLU A N 1
ATOM 1563 C CA . GLU A 1 191 ? 7.493 8.818 -3.925 1.00 90.56 191 GLU A CA 1
ATOM 1564 C C . GLU A 1 191 ? 6.058 8.281 -4.021 1.00 90.56 191 GLU A C 1
ATOM 1566 O O . GLU A 1 191 ? 5.705 7.291 -3.371 1.00 90.56 191 GLU A O 1
ATOM 1571 N N . THR A 1 192 ? 5.231 8.886 -4.876 1.00 92.44 192 THR A N 1
ATOM 1572 C CA . THR A 1 192 ? 3.851 8.438 -5.111 1.00 92.44 192 THR A CA 1
ATOM 1573 C C . THR A 1 192 ? 3.821 7.088 -5.823 1.00 92.44 192 THR A C 1
ATOM 1575 O O . THR A 1 192 ? 3.086 6.193 -5.412 1.00 92.44 192 THR A O 1
ATOM 1578 N N . LEU A 1 193 ? 4.687 6.880 -6.818 1.00 92.88 193 LEU A N 1
ATOM 1579 C CA . LEU A 1 193 ? 4.799 5.610 -7.528 1.00 92.88 193 LEU A CA 1
ATOM 1580 C C . LEU A 1 193 ? 5.183 4.484 -6.562 1.00 92.88 193 LEU A C 1
ATOM 1582 O O . LEU A 1 193 ? 4.550 3.424 -6.544 1.00 92.88 193 LEU A O 1
ATOM 1586 N N . PHE A 1 194 ? 6.190 4.719 -5.718 1.00 93.69 194 PHE A N 1
ATOM 1587 C CA . PHE A 1 194 ? 6.658 3.725 -4.758 1.00 93.69 194 PHE A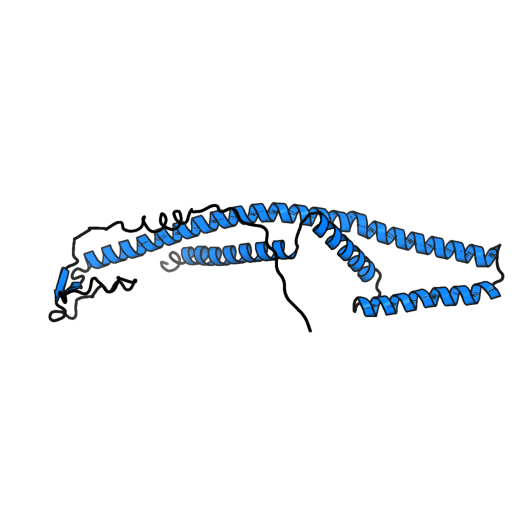 CA 1
ATOM 1588 C C . PHE A 1 194 ? 5.643 3.460 -3.648 1.00 93.69 194 PHE A C 1
ATOM 1590 O O . PHE A 1 194 ? 5.433 2.297 -3.303 1.00 93.69 194 PHE A O 1
ATOM 1597 N N . SER A 1 195 ? 4.975 4.490 -3.124 1.00 92.00 195 SER A N 1
ATOM 1598 C CA . SER A 1 195 ? 3.931 4.322 -2.105 1.00 92.00 195 SER A CA 1
ATOM 1599 C C . SER A 1 195 ? 2.719 3.565 -2.647 1.00 92.00 195 SER A C 1
ATOM 1601 O O . SER A 1 195 ? 2.235 2.651 -1.986 1.00 92.00 195 SER A O 1
ATOM 1603 N N . VAL A 1 196 ? 2.291 3.836 -3.881 1.00 93.38 196 VAL A N 1
ATOM 1604 C CA . VAL A 1 196 ? 1.226 3.086 -4.564 1.00 93.38 196 VAL A CA 1
ATOM 1605 C C . VAL A 1 196 ? 1.622 1.623 -4.792 1.00 93.38 196 VAL A C 1
ATOM 1607 O O . VAL A 1 196 ? 0.845 0.706 -4.509 1.00 93.38 196 VAL A O 1
ATOM 1610 N N . CYS A 1 197 ? 2.845 1.371 -5.266 1.00 93.06 197 CYS A N 1
ATOM 1611 C CA . CYS A 1 197 ? 3.357 0.010 -5.443 1.00 93.06 197 CYS A CA 1
ATOM 1612 C C . CYS A 1 197 ? 3.444 -0.744 -4.109 1.00 93.06 197 CYS A C 1
ATOM 1614 O O . CYS A 1 197 ? 3.085 -1.924 -4.033 1.00 93.06 197 CYS A O 1
ATOM 1616 N N . ALA A 1 198 ? 3.908 -0.068 -3.057 1.00 93.31 198 ALA A N 1
ATOM 1617 C CA . ALA A 1 198 ? 3.987 -0.613 -1.710 1.00 93.31 198 ALA A CA 1
ATOM 1618 C C . ALA A 1 198 ? 2.591 -0.905 -1.147 1.00 93.31 198 ALA A C 1
ATOM 1620 O O . ALA A 1 198 ? 2.382 -1.991 -0.611 1.00 93.31 198 ALA A O 1
ATOM 1621 N N . GLN A 1 199 ? 1.622 -0.010 -1.344 1.00 92.06 199 GLN A N 1
ATOM 1622 C CA . GLN A 1 199 ? 0.241 -0.175 -0.894 1.00 92.06 199 GLN A CA 1
ATOM 1623 C C . GLN A 1 199 ? -0.428 -1.390 -1.544 1.00 92.06 199 GLN A C 1
ATOM 1625 O O . GLN A 1 199 ? -0.938 -2.268 -0.852 1.00 92.06 199 GLN A O 1
ATOM 1630 N N . ARG A 1 200 ? -0.307 -1.542 -2.867 1.00 91.69 200 ARG A N 1
ATOM 1631 C CA . ARG A 1 200 ? -0.804 -2.739 -3.567 1.00 91.69 200 ARG A CA 1
ATOM 1632 C C . ARG A 1 200 ? -0.162 -4.024 -3.051 1.00 91.69 200 ARG A C 1
ATOM 1634 O O . ARG A 1 200 ? -0.796 -5.081 -3.008 1.00 91.69 200 ARG A O 1
ATOM 1641 N N . ARG A 1 201 ? 1.122 -3.971 -2.682 1.00 92.50 201 ARG A N 1
ATOM 1642 C CA . ARG A 1 201 ? 1.819 -5.119 -2.092 1.00 92.50 201 ARG A CA 1
ATOM 1643 C C . ARG A 1 201 ? 1.328 -5.401 -0.668 1.00 92.50 201 ARG A C 1
ATOM 1645 O O . ARG A 1 201 ? 1.152 -6.580 -0.356 1.00 92.50 201 ARG A O 1
ATOM 1652 N N . ARG A 1 202 ? 1.074 -4.363 0.143 1.00 91.00 202 ARG A N 1
ATOM 1653 C CA . ARG A 1 202 ? 0.469 -4.450 1.487 1.00 91.00 202 ARG A CA 1
ATOM 1654 C C . ARG A 1 202 ? -0.872 -5.158 1.419 1.00 91.00 202 ARG A C 1
ATOM 1656 O O . ARG A 1 202 ? -1.018 -6.205 2.030 1.00 91.00 202 ARG A O 1
ATOM 1663 N N . GLU A 1 203 ? -1.783 -4.686 0.576 1.00 90.31 203 GLU A N 1
ATOM 1664 C CA . GLU A 1 203 ? -3.124 -5.264 0.411 1.00 90.31 203 GLU A CA 1
ATOM 1665 C C . GLU A 1 203 ? -3.079 -6.747 0.026 1.00 90.31 203 GLU A C 1
ATOM 1667 O O . GLU A 1 203 ? -3.795 -7.578 0.586 1.00 90.31 203 GLU A O 1
ATOM 1672 N N . ARG A 1 204 ? -2.175 -7.124 -0.889 1.00 90.44 204 ARG A N 1
ATOM 1673 C CA . ARG A 1 204 ? -1.978 -8.534 -1.256 1.00 90.44 204 ARG A CA 1
ATOM 1674 C C . ARG A 1 204 ? -1.475 -9.374 -0.085 1.00 90.44 204 ARG A C 1
ATOM 1676 O O . ARG A 1 204 ? -1.862 -10.535 0.020 1.00 90.44 204 ARG A O 1
ATOM 1683 N N . LEU A 1 205 ? -0.588 -8.832 0.747 1.00 90.12 205 LEU A N 1
ATOM 1684 C CA . LEU A 1 205 ? -0.044 -9.535 1.910 1.00 90.12 205 LEU A CA 1
ATOM 1685 C C . LEU A 1 205 ? -1.060 -9.617 3.049 1.00 90.12 205 LEU A C 1
ATOM 1687 O O . LEU A 1 205 ? -1.198 -10.685 3.634 1.00 90.12 205 LEU A O 1
ATOM 1691 N N . TYR A 1 206 ? -1.830 -8.560 3.288 1.00 89.12 206 TYR A N 1
ATOM 1692 C CA . TYR A 1 206 ? -2.946 -8.557 4.231 1.00 89.12 206 TYR A CA 1
ATOM 1693 C C . TYR A 1 206 ? -3.997 -9.599 3.857 1.00 89.12 206 TYR A C 1
ATOM 1695 O O . TYR A 1 206 ? -4.348 -10.438 4.684 1.00 89.12 206 TYR A O 1
ATOM 1703 N N . ARG A 1 207 ? -4.392 -9.654 2.578 1.00 87.75 207 ARG A N 1
ATOM 1704 C CA . ARG A 1 207 ? -5.326 -10.673 2.082 1.00 87.75 207 ARG A CA 1
ATOM 1705 C C . ARG A 1 207 ? -4.795 -12.096 2.259 1.00 87.75 207 ARG A C 1
ATOM 1707 O O . ARG A 1 207 ? -5.566 -12.998 2.559 1.00 87.75 207 ARG A O 1
ATOM 1714 N N . LYS A 1 208 ? -3.486 -12.310 2.090 1.00 88.81 208 LYS A N 1
ATOM 1715 C CA . LYS A 1 208 ? -2.847 -13.618 2.327 1.00 88.81 208 LYS A CA 1
ATOM 1716 C C . LYS A 1 208 ? -2.768 -13.981 3.808 1.00 88.81 208 LYS A C 1
ATOM 1718 O O . LYS A 1 208 ? -2.902 -15.150 4.141 1.00 88.81 208 LYS A O 1
ATOM 1723 N N . ALA A 1 209 ? -2.537 -12.997 4.670 1.00 84.81 209 ALA A N 1
ATOM 1724 C CA . ALA A 1 209 ? -2.469 -13.181 6.114 1.00 84.81 209 ALA A CA 1
ATOM 1725 C C . ALA A 1 209 ? -3.858 -13.252 6.777 1.00 84.81 209 ALA A C 1
ATOM 1727 O O . ALA A 1 209 ? -3.937 -13.468 7.980 1.00 84.81 209 ALA A O 1
ATOM 1728 N N . GLY A 1 210 ? -4.946 -13.046 6.023 1.00 82.94 210 GLY A N 1
ATOM 1729 C CA . GLY A 1 210 ? -6.305 -12.975 6.569 1.00 82.94 210 GLY A CA 1
ATOM 1730 C C . GLY A 1 210 ? -6.549 -11.744 7.450 1.00 82.94 210 GLY A C 1
ATOM 1731 O O . GLY A 1 210 ? -7.530 -11.706 8.189 1.00 82.94 210 GLY A O 1
ATOM 1732 N N . VAL A 1 211 ? -5.664 -10.743 7.384 1.00 81.44 211 VAL A N 1
ATOM 1733 C CA . VAL A 1 211 ? -5.795 -9.487 8.126 1.00 81.44 211 VAL A CA 1
ATOM 1734 C C . VAL A 1 211 ? -6.710 -8.577 7.320 1.00 81.44 211 VAL A C 1
ATOM 1736 O O . VAL A 1 211 ? -6.288 -7.948 6.353 1.00 81.44 211 VAL A O 1
ATOM 1739 N N . ASP A 1 212 ? -7.983 -8.551 7.692 1.00 78.06 212 ASP A N 1
ATOM 1740 C CA . ASP A 1 212 ? -8.959 -7.656 7.086 1.00 78.06 212 ASP A CA 1
ATOM 1741 C C . ASP A 1 212 ? -8.853 -6.280 7.755 1.00 78.06 212 ASP A C 1
ATOM 1743 O O . ASP A 1 212 ? -9.117 -6.146 8.953 1.00 78.06 212 ASP A O 1
ATOM 1747 N N . ALA A 1 213 ? -8.408 -5.268 7.005 1.00 72.12 213 ALA A N 1
ATOM 1748 C CA . ALA A 1 213 ? -8.180 -3.923 7.537 1.00 72.12 213 ALA A CA 1
ATOM 1749 C C . ALA A 1 213 ? -9.457 -3.343 8.167 1.00 72.12 213 ALA A C 1
ATOM 1751 O O . ALA A 1 213 ? -9.386 -2.747 9.240 1.00 72.12 213 ALA A O 1
ATOM 1752 N N . VAL A 1 214 ? -10.615 -3.632 7.564 1.00 77.62 214 VAL A N 1
ATOM 1753 C CA . VAL A 1 214 ? -11.931 -3.195 8.047 1.00 77.62 214 VAL A CA 1
ATOM 1754 C C . VAL A 1 214 ? -12.238 -3.794 9.420 1.00 77.62 214 VAL A C 1
ATOM 1756 O O . VAL A 1 214 ? -12.622 -3.082 10.342 1.00 77.62 214 VAL A O 1
ATOM 1759 N N . ARG A 1 215 ? -11.968 -5.091 9.616 1.00 76.50 215 ARG A N 1
ATOM 1760 C CA . ARG A 1 215 ? -12.210 -5.764 10.906 1.00 76.50 215 ARG A CA 1
ATOM 1761 C C . ARG A 1 215 ? -11.291 -5.265 12.015 1.00 76.50 215 ARG A C 1
ATOM 1763 O O . ARG A 1 215 ? -11.673 -5.277 13.184 1.00 76.50 215 ARG A O 1
ATOM 1770 N N . VAL A 1 216 ? -10.066 -4.866 11.669 1.00 79.50 216 VAL A N 1
ATOM 1771 C CA . VAL A 1 216 ? -9.131 -4.276 12.637 1.00 79.50 216 VAL A CA 1
ATOM 1772 C C . VAL A 1 216 ? -9.633 -2.904 13.083 1.00 79.50 216 VAL A C 1
ATOM 1774 O O . VAL A 1 216 ? -9.623 -2.628 14.281 1.00 79.50 216 VAL A O 1
ATOM 1777 N N . GLU A 1 217 ? -10.118 -2.080 12.154 1.00 81.50 217 GLU A N 1
ATOM 1778 C CA . GLU A 1 217 ? -10.682 -0.760 12.460 1.00 81.50 217 GLU A CA 1
ATOM 1779 C C . GLU A 1 217 ? -11.963 -0.860 13.294 1.00 81.50 217 GLU A C 1
ATOM 1781 O O . GLU A 1 217 ? -12.086 -0.172 14.306 1.00 81.50 217 GLU A O 1
ATOM 1786 N N . GLU A 1 218 ? -12.875 -1.774 12.955 1.00 84.81 218 GLU A N 1
ATOM 1787 C CA . GLU A 1 218 ? -14.089 -2.031 13.742 1.00 84.81 218 GLU A CA 1
ATOM 1788 C C . GLU A 1 218 ? -13.757 -2.432 15.186 1.00 84.81 218 GLU A C 1
ATOM 1790 O O . GLU A 1 218 ? -14.311 -1.874 16.137 1.00 84.81 218 GLU A O 1
ATOM 1795 N N . LYS A 1 219 ? -12.814 -3.366 15.377 1.00 78.38 219 LYS A N 1
ATOM 1796 C CA . LYS A 1 219 ? -12.381 -3.762 16.725 1.00 78.38 219 LYS A CA 1
ATOM 1797 C C . LYS A 1 219 ? -11.704 -2.609 17.472 1.00 78.38 219 LYS A C 1
ATOM 1799 O O . LYS A 1 219 ? -11.927 -2.464 18.672 1.00 78.38 219 LYS A O 1
ATOM 1804 N N . GLN A 1 220 ? -10.918 -1.770 16.793 1.00 84.38 220 GLN A N 1
ATOM 1805 C CA . GLN A 1 220 ? -10.318 -0.576 17.401 1.00 84.38 220 GLN A CA 1
ATOM 1806 C C . GLN A 1 220 ? -11.378 0.428 17.861 1.00 84.38 220 GLN A C 1
ATOM 1808 O O . GLN A 1 220 ? -11.279 0.951 18.970 1.00 84.38 220 GLN A O 1
ATOM 1813 N N . GLN A 1 221 ? -12.406 0.669 17.047 1.00 86.06 221 GLN A N 1
ATOM 1814 C CA . GLN A 1 221 ? -13.509 1.561 17.402 1.00 86.06 221 GLN A CA 1
ATOM 1815 C C . GLN A 1 221 ? -14.300 1.037 18.604 1.00 86.06 221 GLN A C 1
ATOM 1817 O O . GLN A 1 221 ? -14.638 1.813 19.496 1.00 86.06 221 GLN A O 1
ATOM 1822 N N . GLN A 1 222 ? -14.548 -0.275 18.671 1.00 82.38 222 GLN A N 1
ATOM 1823 C CA . GLN A 1 222 ? -15.213 -0.892 19.822 1.00 82.38 222 GLN A CA 1
ATOM 1824 C C . GLN A 1 222 ? -14.405 -0.713 21.110 1.00 82.38 222 GLN A C 1
ATOM 1826 O O . GLN A 1 222 ? -14.968 -0.297 22.121 1.00 82.38 222 GLN A O 1
ATOM 1831 N N . VAL A 1 223 ? -13.091 -0.962 21.074 1.00 86.06 223 VAL A N 1
ATOM 1832 C CA . VAL A 1 223 ? -12.214 -0.757 22.240 1.00 86.06 223 VAL A CA 1
ATOM 1833 C C . VAL A 1 223 ? -12.221 0.711 22.674 1.00 86.06 223 VAL A C 1
ATOM 1835 O O . VAL A 1 223 ? -12.456 0.987 23.846 1.00 86.06 223 VAL A O 1
ATOM 1838 N N . GLN A 1 224 ? -12.080 1.658 21.739 1.00 87.50 224 GLN A N 1
ATOM 1839 C CA . GLN A 1 224 ? -12.126 3.093 22.056 1.00 87.50 224 GLN A CA 1
ATOM 1840 C C . GLN A 1 224 ? -13.473 3.534 22.641 1.00 87.50 224 GLN A C 1
ATOM 1842 O O . GLN A 1 224 ? -13.517 4.403 23.511 1.00 87.50 224 GLN A O 1
ATOM 1847 N N . MET A 1 225 ? -14.585 2.963 22.171 1.00 87.38 225 MET A N 1
ATOM 1848 C CA . MET A 1 225 ? -15.909 3.265 22.714 1.00 87.38 225 MET A CA 1
ATOM 1849 C C . MET A 1 225 ? -16.028 2.786 24.165 1.00 87.38 225 MET A C 1
ATOM 1851 O O . MET A 1 225 ? -16.497 3.538 25.018 1.00 87.38 225 MET A O 1
ATOM 1855 N N . ILE A 1 226 ? -15.566 1.566 24.461 1.00 83.38 226 ILE A N 1
ATOM 1856 C CA . ILE A 1 226 ? -15.588 1.016 25.823 1.00 83.38 226 ILE A CA 1
ATOM 1857 C C . ILE A 1 226 ? -14.648 1.813 26.738 1.00 83.38 226 ILE A C 1
ATOM 1859 O O . ILE A 1 226 ? -15.049 2.157 27.845 1.00 83.38 226 ILE A O 1
ATOM 1863 N N . GLU A 1 227 ? -13.450 2.186 26.274 1.00 85.38 227 GLU A N 1
ATOM 1864 C CA . GLU A 1 227 ? -12.517 3.044 27.023 1.00 85.38 227 GLU A CA 1
ATOM 1865 C C . GLU A 1 227 ? -13.135 4.404 27.365 1.00 85.38 227 GLU A C 1
ATOM 1867 O O . GLU A 1 227 ? -13.050 4.851 28.509 1.00 85.38 227 GLU A O 1
ATOM 1872 N N . LYS A 1 228 ? -13.820 5.048 26.410 1.00 86.50 228 LYS A N 1
ATOM 1873 C CA . LYS A 1 228 ? -14.527 6.314 26.658 1.00 86.50 228 LYS A CA 1
ATOM 1874 C C . LYS A 1 228 ? -15.614 6.156 27.715 1.00 86.50 228 LYS A C 1
ATOM 1876 O O . LYS A 1 228 ? -15.692 6.970 28.634 1.00 86.50 228 LYS A O 1
ATOM 1881 N N . VAL A 1 229 ? -16.430 5.107 27.607 1.00 84.56 229 VAL A N 1
ATOM 1882 C CA . VAL A 1 229 ? -17.483 4.811 28.588 1.00 84.56 229 VAL A CA 1
ATOM 1883 C C . VAL A 1 229 ? -16.871 4.569 29.969 1.00 84.56 229 VAL A C 1
ATOM 1885 O O . VAL A 1 229 ? -17.329 5.166 30.938 1.00 84.56 229 VAL A O 1
ATOM 1888 N N . LEU A 1 230 ? -15.798 3.780 30.056 1.00 81.00 230 LEU A N 1
ATOM 1889 C CA . LEU A 1 230 ? -15.106 3.491 31.311 1.00 81.00 230 LEU A CA 1
ATOM 1890 C C . LEU A 1 230 ? -14.520 4.761 31.941 1.00 81.00 230 LEU A C 1
ATOM 1892 O O . LEU A 1 230 ? -14.746 5.014 33.120 1.00 81.00 230 LEU A O 1
ATOM 1896 N N . SER A 1 231 ? -13.853 5.602 31.144 1.00 82.44 231 SER A N 1
ATOM 1897 C CA . SER A 1 231 ? -13.255 6.856 31.620 1.00 82.44 231 SER A CA 1
ATOM 1898 C C . SER A 1 231 ? -14.285 7.819 32.220 1.00 82.44 231 SER A C 1
ATOM 1900 O O . SER A 1 231 ? -13.995 8.498 33.201 1.00 82.44 231 SER A O 1
ATOM 1902 N N . LYS A 1 232 ? -15.518 7.833 31.691 1.00 83.94 232 LYS A N 1
ATOM 1903 C CA . LYS A 1 232 ? -16.618 8.637 32.234 1.00 83.94 232 LYS A CA 1
ATOM 1904 C C . LYS A 1 232 ? -17.009 8.191 33.646 1.00 83.94 232 LYS A C 1
ATOM 1906 O O . LYS A 1 232 ? -17.212 9.041 34.505 1.00 83.94 232 LYS A O 1
ATOM 1911 N N . TYR A 1 233 ? -17.085 6.883 33.892 1.00 74.25 233 TYR A N 1
ATOM 1912 C CA . TYR A 1 233 ? -17.391 6.354 35.224 1.00 74.25 233 TYR A CA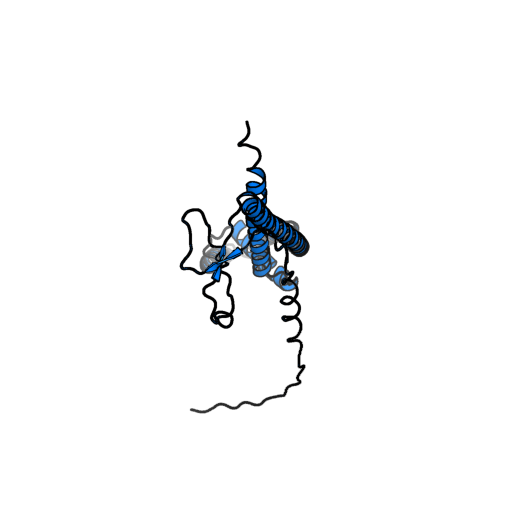 1
ATOM 1913 C C . TYR A 1 233 ? -16.223 6.541 36.191 1.00 74.25 233 TYR A C 1
ATOM 1915 O O . TYR A 1 233 ? -16.440 6.980 37.312 1.00 74.25 233 TYR A O 1
ATOM 1923 N N . THR A 1 234 ? -14.983 6.305 35.748 1.00 77.06 234 THR A N 1
ATOM 1924 C CA . THR A 1 234 ? -13.789 6.534 36.576 1.00 77.06 234 THR A CA 1
ATOM 1925 C C . THR A 1 234 ? -13.671 7.989 37.030 1.00 77.06 234 THR A C 1
ATOM 1927 O O . THR A 1 234 ? -13.417 8.234 38.204 1.00 77.06 234 THR A O 1
ATOM 1930 N N . ASN A 1 235 ? -13.894 8.951 36.130 1.00 75.25 235 ASN A N 1
ATOM 1931 C CA . ASN A 1 235 ? -13.821 10.372 36.472 1.00 75.25 235 ASN A CA 1
ATOM 1932 C C . ASN A 1 235 ? -15.002 10.820 37.350 1.00 75.25 235 ASN A C 1
ATOM 1934 O O . ASN A 1 235 ? -14.803 11.611 38.262 1.00 75.25 235 ASN A O 1
ATOM 1938 N N . SER A 1 236 ? -16.206 10.278 37.134 1.00 68.19 236 SER A N 1
ATOM 1939 C CA . SER A 1 236 ? -17.384 10.573 37.968 1.00 68.19 236 SER A CA 1
ATOM 1940 C C . SER A 1 236 ? -17.277 9.986 39.383 1.00 68.19 236 SER A C 1
ATOM 1942 O O . SER A 1 236 ? -17.771 10.584 40.332 1.00 68.19 236 SER A O 1
ATOM 1944 N N . SER A 1 237 ? -16.582 8.856 39.563 1.00 55.75 237 SER A N 1
ATOM 1945 C CA . SER A 1 237 ? -16.273 8.301 40.892 1.00 55.75 237 SER A CA 1
ATOM 1946 C C . SER A 1 237 ? -15.212 9.093 41.669 1.00 55.75 237 SER A C 1
ATOM 1948 O O . SER A 1 237 ? -15.043 8.850 42.860 1.00 55.75 237 SER A O 1
ATOM 1950 N N . LEU A 1 238 ? -14.501 10.022 41.021 1.00 48.16 238 LEU A N 1
ATOM 1951 C CA . LEU A 1 238 ? -13.498 10.905 41.633 1.00 48.16 238 LEU A CA 1
ATOM 1952 C C . LEU A 1 238 ? -14.079 12.252 42.107 1.00 48.16 238 LEU A C 1
ATOM 1954 O O . LEU A 1 238 ? -13.391 12.989 42.805 1.00 48.16 238 LEU A O 1
ATOM 1958 N N . GLU A 1 239 ? -15.343 12.546 41.789 1.00 47.28 239 GLU A N 1
ATOM 1959 C CA . GLU A 1 239 ? -16.037 13.786 42.165 1.00 47.28 239 GLU A CA 1
ATOM 1960 C C . GLU A 1 239 ? -16.637 13.853 43.598 1.00 47.28 239 GLU A C 1
ATOM 1962 O O . GLU A 1 239 ? -16.966 14.956 44.019 1.00 47.28 239 GLU A O 1
ATOM 1967 N N . PRO A 1 240 ? -16.745 12.787 44.428 1.00 42.16 240 PRO A N 1
ATOM 1968 C CA . PRO A 1 240 ? -17.333 12.930 45.767 1.00 42.16 240 PRO A CA 1
ATOM 1969 C C . PRO A 1 240 ? -16.342 13.376 46.862 1.00 42.16 240 PRO A C 1
ATOM 1971 O O . PRO A 1 240 ? -16.684 13.312 48.038 1.00 42.16 240 PRO A O 1
ATOM 1974 N N . LEU A 1 241 ? -15.114 13.793 46.523 1.00 37.41 241 LEU A N 1
ATOM 1975 C CA . LEU A 1 241 ? -14.076 14.130 47.518 1.00 37.41 241 LEU A CA 1
ATOM 1976 C C . LEU A 1 241 ? -13.493 15.548 47.395 1.00 37.41 241 LEU A C 1
ATOM 1978 O O . LEU A 1 241 ? -12.552 15.868 48.115 1.00 37.41 241 LEU A O 1
ATOM 1982 N N . SER A 1 242 ? -14.040 16.403 46.522 1.00 41.19 242 SER A N 1
ATOM 1983 C CA . SER A 1 242 ? -13.597 17.801 46.374 1.00 41.19 242 SER A CA 1
ATOM 1984 C C . SER A 1 242 ? -14.622 18.861 46.800 1.00 41.19 242 SER A C 1
ATOM 1986 O O . SER A 1 242 ? -14.330 20.041 46.647 1.00 41.19 242 SER A O 1
ATOM 1988 N N . GLU A 1 243 ? -15.787 18.477 47.337 1.00 43.88 243 GLU A N 1
ATOM 1989 C CA . GLU A 1 243 ? -16.783 19.426 47.881 1.00 43.88 243 GLU A CA 1
ATOM 1990 C C . GLU A 1 243 ? -16.813 19.501 49.421 1.00 43.88 243 GLU A C 1
ATOM 1992 O O . GLU A 1 243 ? -17.603 20.258 49.976 1.00 43.88 243 GLU A O 1
ATOM 1997 N N . GLU A 1 244 ? -15.914 18.801 50.124 1.00 42.66 244 GLU A N 1
ATOM 1998 C CA . GLU A 1 244 ? -15.683 19.014 51.563 1.00 42.66 244 GLU A CA 1
ATOM 1999 C C . GLU A 1 244 ? -14.246 19.483 51.847 1.00 42.66 244 GLU A C 1
ATOM 2001 O O . GLU A 1 244 ? -13.444 18.767 52.443 1.00 42.66 244 GLU A O 1
ATOM 2006 N N . MET A 1 245 ? -13.921 20.698 51.399 1.00 34.34 245 MET A N 1
ATOM 2007 C CA . MET A 1 245 ? -12.906 21.600 51.971 1.00 34.34 245 MET A CA 1
ATOM 2008 C C . MET A 1 245 ? -13.292 23.048 51.665 1.00 34.34 245 MET A C 1
ATOM 2010 O O . MET A 1 245 ? -12.938 23.920 52.489 1.00 34.34 245 MET A O 1
#

Foldseek 3Di:
DDDDDDDDDDDDDDDDDPPPVVVVVPPPPPPPPPPDFWDWDAPVPDDPQKDFDDPPDDDPPPPPPDGNTTTIGNDPVVVVVVVCVVVVVVVVVVVVVLVVLVVVLVVLVVVLVVLVVVLVVLLCCCVVPVLVVVVVVVVVVVVVVVVVLVCQPPPNHDPVVSVVVVVVVVVVVVVVQVVVCVVPVDGPDPVVVSVVVSVVVSVVVCVVVVNDVVVSVVSVVVSVVSVVVSVVVVVVVVPPPPPPD

Mean predicted aligned error: 16.96 Å

Radius of gyration: 37.74 Å; Cα contacts (8 Å, |Δi|>4): 104; chains: 1; bounding box: 89×54×96 Å

Secondary structure (DSSP, 8-state):
-----------------TTSSSSTTSS--------SSEEEEEGGG--TT-EE----S---TTS--S--EEEEE--HHHHHHHHHHHHHHHHHHHHHHHHHHHHHHHHHHHHHHHHHHHHHHHHHHIIIIIHHHHHHHHHHHHHHHHHHHHHIIIIIS-HHHHHHHHHHHHHHHHHHHHHHHHHHSS---HHHHHHHHHHHHHHHHHHHHT--HHHHHHHHHHHHHHHHHHHHHHHHTTGGGSS--

Solvent-accessible surface area (backbone atom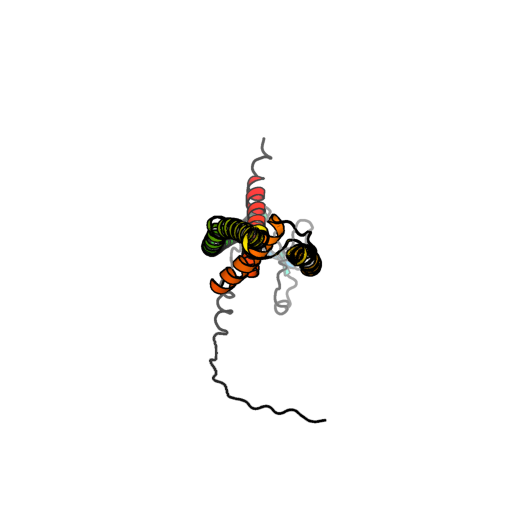s only — not comparable to full-atom values): 14940 Å² total; per-residue (Å²): 134,89,77,91,85,91,83,88,82,85,88,80,88,80,80,81,76,91,62,67,80,60,62,78,75,69,78,82,77,79,78,80,84,73,91,67,62,73,44,71,41,52,71,92,71,73,52,96,86,52,54,74,67,76,81,88,67,86,72,69,87,80,76,82,70,94,67,69,49,48,50,28,45,74,46,70,67,48,47,53,50,51,50,49,52,54,51,50,53,49,49,53,50,51,53,52,50,53,51,52,51,50,53,53,47,53,55,53,47,54,59,47,48,58,54,49,50,54,51,50,54,54,52,51,50,40,61,73,47,49,50,55,49,51,53,52,50,51,52,50,50,51,51,50,52,50,52,52,51,51,45,37,54,75,75,75,41,61,58,82,67,47,52,62,53,53,52,52,55,56,47,51,53,54,52,50,37,52,54,47,24,73,75,66,78,41,76,82,39,75,68,52,55,51,50,52,55,48,48,59,51,47,54,56,50,29,63,72,69,68,53,52,69,66,61,53,51,53,53,50,51,52,49,52,52,52,49,54,56,50,50,53,53,60,56,58,71,62,59,86,74,74,83,82,125

Nearest PDB structures (foldseek):
  6wdn-assembly1_I  TM=6.946E-01  e=5.253E-05  Homo sapiens
  6wdn-assembly1_C  TM=6.621E-01  e=3.379E-05  Homo sapiens
  5ul1-assembly1_B  TM=3.549E-01  e=1.339E+00  Homo sapiens
  5uk8-assembly1_B  TM=3.268E-01  e=1.834E+00  Homo sapiens

InterPro domains:
  IPR006769 Calcium uniporter protein, C-terminal [PF04678] (64-217)
  IPR039055 MCU family [PTHR13462] (68-228)